Protein AF-A0A9P7ZC25-F1 (afdb_monomer_lite)

Foldseek 3Di:
DDDDDDDDDDDDDPDDPDDPDPPPPPPDQWVPPCDPPQWHWDQDVPQGIFIFGQAWDAAFDWRTKGAFLDKWFPPVDPDTCQVVSLVPGDPVSVVLLVSADFDDPDPPDDPSRRSQQQQWDQADVNRITGHTRRSSRHAADPDFQKDWHQDPVVNIIIMGGRHIHHRGGTHHDHPPDAQVVCCVRNVDGHPNVNHDDPPDDPPPPDPDDDDD

Structure (mmCIF, N/CA/C/O backbone):
data_AF-A0A9P7ZC25-F1
#
_entry.id   AF-A0A9P7ZC25-F1
#
loop_
_atom_site.group_PDB
_atom_site.id
_atom_site.type_symbol
_atom_site.label_atom_id
_atom_site.label_alt_id
_atom_site.label_comp_id
_atom_site.label_asym_id
_atom_site.label_entity_id
_atom_site.label_seq_id
_atom_site.pdbx_PDB_ins_code
_atom_site.Cartn_x
_atom_site.Cartn_y
_atom_site.Cartn_z
_atom_site.occupancy
_atom_site.B_iso_or_equiv
_atom_site.auth_seq_id
_atom_site.auth_comp_id
_atom_site.auth_asym_id
_atom_site.auth_atom_id
_atom_site.pdbx_PDB_model_num
ATOM 1 N N . MET A 1 1 ? -32.168 -75.218 -3.601 1.00 38.53 1 MET A N 1
ATOM 2 C CA . MET A 1 1 ? -30.884 -74.502 -3.447 1.00 38.53 1 MET A CA 1
ATOM 3 C C . MET A 1 1 ? -30.463 -74.124 -4.854 1.00 38.53 1 MET A C 1
ATOM 5 O O . MET A 1 1 ? -30.270 -75.041 -5.631 1.00 38.53 1 MET A O 1
ATOM 9 N N . SER A 1 2 ? -30.427 -72.885 -5.317 1.00 40.59 2 SER A N 1
ATOM 10 C CA . SER A 1 2 ? -30.565 -71.550 -4.727 1.00 40.59 2 SER A CA 1
ATOM 11 C C . SER A 1 2 ? -30.797 -70.611 -5.921 1.00 40.59 2 SER A C 1
ATOM 13 O O . SER A 1 2 ? -30.045 -70.688 -6.891 1.00 40.59 2 SER A O 1
ATOM 15 N N . GLU A 1 3 ? -31.841 -69.784 -5.875 1.00 39.94 3 GLU A N 1
ATOM 16 C CA . GLU A 1 3 ? -32.073 -68.702 -6.839 1.00 39.94 3 GLU A CA 1
ATOM 17 C C . GLU A 1 3 ? -31.603 -67.392 -6.201 1.00 39.94 3 GLU A C 1
ATOM 19 O O . GLU A 1 3 ? -32.162 -66.975 -5.188 1.00 39.94 3 GLU A O 1
ATOM 24 N N . ASP A 1 4 ? -30.584 -66.757 -6.780 1.00 45.53 4 ASP A N 1
ATOM 25 C CA . ASP A 1 4 ? -30.134 -65.423 -6.378 1.00 45.53 4 ASP A CA 1
ATOM 26 C C . ASP A 1 4 ? -30.727 -64.366 -7.319 1.00 45.53 4 ASP A C 1
ATOM 28 O O . ASP A 1 4 ? -30.335 -64.213 -8.478 1.00 45.53 4 ASP A O 1
ATOM 32 N N . PHE A 1 5 ? -31.696 -63.626 -6.783 1.00 41.53 5 PHE A N 1
ATOM 33 C CA . PHE A 1 5 ? -32.252 -62.392 -7.331 1.00 41.53 5 PHE A CA 1
ATOM 34 C C . PHE A 1 5 ? -31.290 -61.235 -7.018 1.00 41.53 5 PHE A C 1
ATOM 36 O O . PHE A 1 5 ? -31.157 -60.844 -5.860 1.00 41.53 5 PHE A O 1
ATOM 43 N N . ASN A 1 6 ? -30.650 -60.641 -8.030 1.00 45.69 6 ASN A N 1
ATOM 44 C CA . ASN A 1 6 ? -29.885 -59.403 -7.854 1.00 45.69 6 ASN A CA 1
ATOM 45 C C . ASN A 1 6 ? -30.666 -58.209 -8.426 1.00 45.69 6 ASN A C 1
ATOM 47 O O . ASN A 1 6 ? -30.617 -57.920 -9.622 1.00 45.69 6 ASN A O 1
ATOM 51 N N . GLY A 1 7 ? -31.421 -57.532 -7.557 1.00 45.72 7 GLY A N 1
ATOM 52 C CA . GLY A 1 7 ? -32.057 -56.246 -7.837 1.00 45.72 7 GLY A CA 1
ATOM 53 C C . GLY A 1 7 ? -31.079 -55.095 -7.601 1.00 45.72 7 GLY A C 1
ATOM 54 O O . GLY A 1 7 ? -30.805 -54.739 -6.460 1.00 45.72 7 GLY A O 1
ATOM 55 N N . GLY A 1 8 ? -30.570 -54.498 -8.681 1.00 40.12 8 GLY A N 1
ATOM 56 C CA . GLY A 1 8 ? -29.714 -53.311 -8.647 1.00 40.12 8 GLY A CA 1
ATOM 57 C C . GLY A 1 8 ? -30.422 -52.096 -9.243 1.00 40.12 8 GLY A C 1
ATOM 58 O O . GLY A 1 8 ? -30.543 -51.967 -10.458 1.00 40.12 8 GLY A O 1
ATOM 59 N N . ILE A 1 9 ? -30.891 -51.205 -8.376 1.00 49.56 9 ILE A N 1
ATOM 60 C CA . ILE A 1 9 ? -31.512 -49.916 -8.702 1.00 49.56 9 ILE A CA 1
ATOM 61 C C . ILE A 1 9 ? -30.419 -48.965 -9.213 1.00 49.56 9 ILE A C 1
ATOM 63 O O . ILE A 1 9 ? -29.515 -48.593 -8.467 1.00 49.56 9 ILE A O 1
ATOM 67 N N . ASN A 1 10 ? -30.478 -48.582 -10.489 1.00 52.50 10 ASN A N 1
ATOM 68 C CA . ASN A 1 10 ? -29.504 -47.687 -11.114 1.00 52.50 10 ASN A CA 1
ATOM 69 C C . ASN A 1 10 ? -29.858 -46.218 -10.809 1.00 52.50 10 ASN A C 1
ATOM 71 O O . ASN A 1 10 ? -30.589 -45.577 -11.563 1.00 52.50 10 ASN A O 1
ATOM 75 N N . ALA A 1 11 ? -29.384 -45.695 -9.677 1.00 51.84 11 ALA A N 1
ATOM 76 C CA . ALA A 1 11 ? -29.513 -44.280 -9.332 1.00 51.84 11 ALA A CA 1
ATOM 77 C C . ALA A 1 11 ? -28.291 -43.507 -9.855 1.00 51.84 11 ALA A C 1
ATOM 79 O O . ALA A 1 11 ? -27.202 -43.587 -9.288 1.00 51.84 11 ALA A O 1
ATOM 80 N N . GLN A 1 12 ? -28.460 -42.758 -10.951 1.00 57.19 12 GLN A N 1
ATOM 81 C CA . GLN A 1 12 ? -27.433 -41.823 -11.417 1.00 57.19 12 GLN A CA 1
ATOM 82 C C . GLN A 1 12 ? -27.244 -40.687 -10.395 1.00 57.19 12 GLN A C 1
ATOM 84 O O . GLN A 1 12 ? -28.239 -40.136 -9.916 1.00 57.19 12 GLN A O 1
ATOM 89 N N . PRO A 1 13 ? -25.996 -40.293 -10.080 1.00 54.12 13 PRO A N 1
ATOM 90 C CA . PRO A 1 13 ? -25.742 -39.139 -9.228 1.00 54.12 13 PRO A CA 1
ATOM 91 C C . PRO A 1 13 ? -26.279 -37.852 -9.882 1.00 54.12 13 PRO A C 1
ATOM 93 O O . PRO A 1 13 ? -26.291 -37.745 -11.115 1.00 54.12 13 PRO A O 1
ATOM 96 N N . PRO A 1 14 ? -26.728 -36.864 -9.085 1.00 47.06 14 PRO A N 1
ATOM 97 C CA . PRO A 1 14 ? -27.236 -35.604 -9.611 1.00 47.06 14 PRO A CA 1
ATOM 98 C C . PRO A 1 14 ? -26.160 -34.926 -10.461 1.00 47.06 14 PRO A C 1
ATOM 100 O O . PRO A 1 14 ? -25.005 -34.812 -10.049 1.00 47.06 14 PRO A O 1
ATOM 103 N N . ARG A 1 15 ? -26.546 -34.493 -11.667 1.00 56.34 15 ARG A N 1
ATOM 104 C CA . ARG A 1 15 ? -25.658 -33.763 -12.576 1.00 56.34 15 ARG A CA 1
ATOM 105 C C . ARG A 1 15 ? -25.130 -32.533 -11.845 1.00 56.34 15 ARG A C 1
ATOM 107 O O . ARG A 1 15 ? -25.915 -31.706 -11.382 1.00 56.34 15 ARG A O 1
ATOM 114 N N . THR A 1 16 ? -23.810 -32.420 -11.751 1.00 55.47 16 THR A N 1
ATOM 115 C CA . THR A 1 16 ? -23.150 -31.191 -11.322 1.00 55.47 16 THR A CA 1
ATOM 116 C C . THR A 1 16 ? -23.614 -30.053 -12.236 1.00 55.47 16 THR A C 1
ATOM 118 O O . THR A 1 16 ? -23.598 -30.221 -13.461 1.00 55.47 16 THR A O 1
ATOM 121 N N . PRO A 1 17 ? -24.082 -28.918 -11.686 1.00 50.75 17 PRO A N 1
ATOM 122 C CA . PRO A 1 17 ? -24.469 -27.790 -12.516 1.00 50.75 17 PRO A CA 1
ATOM 123 C C . PRO A 1 17 ? -23.256 -27.342 -13.329 1.00 50.75 17 PRO A C 1
ATOM 125 O O . PRO A 1 17 ? -22.140 -27.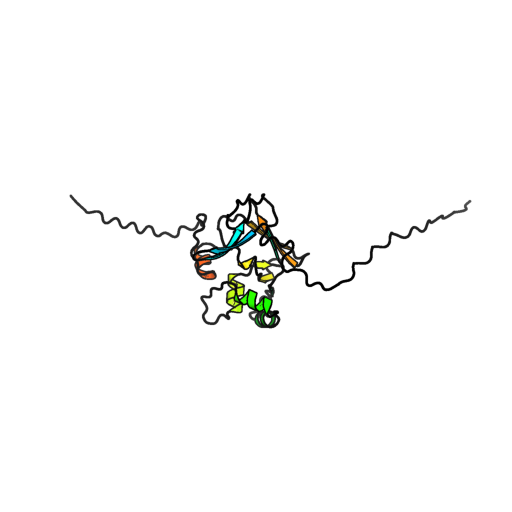251 -12.813 1.00 50.75 17 PRO A O 1
ATOM 128 N N . SER A 1 18 ? -23.479 -27.115 -14.622 1.00 60.19 18 SER A N 1
ATOM 129 C CA . SER A 1 18 ? -22.457 -26.618 -15.536 1.00 60.19 18 SER A CA 1
ATOM 130 C C . SER A 1 18 ? -21.872 -25.316 -14.978 1.00 60.19 18 SER A C 1
ATOM 132 O O . SER A 1 18 ? -22.644 -24.481 -14.496 1.00 60.19 18 SER A O 1
ATOM 134 N N . PRO A 1 19 ? -20.540 -25.121 -15.017 1.00 56.66 19 PRO A N 1
ATOM 135 C CA . PRO A 1 19 ? -19.959 -23.856 -14.597 1.00 56.66 19 PRO A CA 1
ATOM 136 C C . PRO A 1 19 ? -20.583 -22.725 -15.426 1.00 56.66 19 PRO A C 1
ATOM 138 O O . PRO A 1 19 ? -20.836 -22.920 -16.622 1.00 56.66 19 PRO A O 1
ATOM 141 N N . PRO A 1 20 ? -20.870 -21.563 -14.814 1.00 49.28 20 PRO A N 1
ATOM 142 C CA . PRO A 1 20 ? -21.421 -20.439 -15.551 1.00 49.28 20 PRO A CA 1
ATOM 143 C C . PRO A 1 20 ? -20.469 -20.064 -16.698 1.00 49.28 20 PRO A C 1
ATOM 145 O O . PRO A 1 20 ? -19.249 -20.206 -16.553 1.00 49.28 20 PRO A O 1
ATOM 148 N N . PRO A 1 21 ? -20.998 -19.610 -17.847 1.00 45.28 21 PRO A N 1
ATOM 149 C CA . PRO A 1 21 ? -20.174 -19.247 -18.991 1.00 45.28 21 PRO A CA 1
ATOM 150 C C . PRO A 1 21 ? -19.166 -18.170 -18.578 1.00 45.28 21 PRO A C 1
ATOM 152 O O . PRO A 1 21 ? -19.543 -17.154 -17.995 1.00 45.28 21 PRO A O 1
ATOM 155 N N . SER A 1 22 ? -17.882 -18.394 -18.874 1.00 51.50 22 SER A N 1
ATOM 156 C CA . SER A 1 22 ? -16.817 -17.406 -18.695 1.00 51.50 22 SER A CA 1
ATOM 157 C C . SER A 1 22 ? -17.016 -16.237 -19.658 1.00 51.50 22 SER A C 1
ATOM 159 O O . SER A 1 22 ? -16.340 -16.117 -20.675 1.00 51.50 22 SER A O 1
ATOM 161 N N . THR A 1 23 ? -17.938 -15.336 -19.336 1.00 47.19 23 THR A N 1
ATOM 162 C CA . THR A 1 23 ? -17.799 -13.947 -19.754 1.00 47.19 23 THR A CA 1
ATOM 163 C C . THR A 1 23 ? -16.546 -13.430 -19.060 1.00 47.19 23 THR A C 1
ATOM 165 O O . THR A 1 23 ? -16.533 -13.318 -17.834 1.00 47.19 23 THR A O 1
ATOM 168 N N . LEU A 1 24 ? -15.482 -13.173 -19.825 1.00 46.19 24 LEU A N 1
ATOM 169 C CA . LEU A 1 24 ? -14.274 -12.457 -19.401 1.00 46.19 24 LEU A CA 1
ATOM 170 C C . LEU A 1 24 ? -14.633 -11.006 -19.033 1.00 46.19 24 LEU A C 1
ATOM 172 O O . LEU A 1 24 ? -14.166 -10.053 -19.646 1.00 46.19 24 LEU A O 1
ATOM 176 N N . LEU A 1 25 ? -15.500 -10.821 -18.040 1.00 49.59 25 LEU A N 1
ATOM 177 C CA . LEU A 1 25 ? -15.530 -9.586 -17.286 1.00 49.59 25 LEU A CA 1
ATOM 178 C C . LEU A 1 25 ? -14.194 -9.569 -16.552 1.00 49.59 25 LEU A C 1
ATOM 180 O O . LEU A 1 25 ? -13.946 -10.423 -15.698 1.00 49.59 25 LEU A O 1
ATOM 184 N N . SER A 1 26 ? -13.307 -8.655 -16.946 1.00 64.75 26 SER A N 1
ATOM 185 C CA . SER A 1 26 ? -12.117 -8.324 -16.170 1.00 64.75 26 SER A CA 1
ATOM 186 C C . SER A 1 26 ? -12.577 -8.128 -14.731 1.00 64.75 26 SER A C 1
ATOM 188 O O . SER A 1 26 ? -13.365 -7.219 -14.460 1.00 64.75 26 SER A O 1
ATOM 190 N N . GLN A 1 27 ? -12.188 -9.032 -13.830 1.00 69.69 27 GLN A N 1
ATOM 191 C CA . GLN A 1 27 ? -12.596 -8.903 -12.438 1.00 69.69 27 GLN A CA 1
ATOM 192 C C . GLN A 1 27 ? -12.139 -7.529 -11.934 1.00 69.69 27 GLN A C 1
ATOM 194 O O . GLN A 1 27 ? -11.016 -7.125 -12.246 1.00 69.69 27 GLN A O 1
ATOM 199 N N . PRO A 1 28 ? -12.971 -6.806 -11.171 1.00 87.69 28 PRO A N 1
ATOM 200 C CA . PRO A 1 28 ? -12.583 -5.499 -10.667 1.00 87.69 28 PRO A CA 1
ATOM 201 C C . PRO A 1 28 ? -11.323 -5.621 -9.800 1.00 87.69 28 PRO A C 1
ATOM 203 O O . PRO A 1 28 ? -11.139 -6.618 -9.084 1.0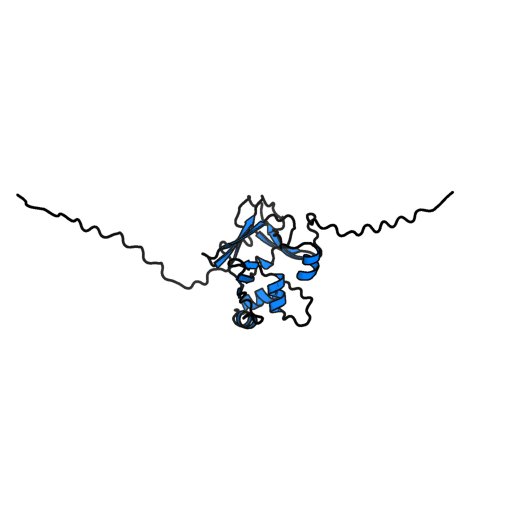0 87.69 28 PRO A O 1
ATOM 206 N N . ARG A 1 29 ? -10.448 -4.607 -9.863 1.00 90.56 29 ARG A N 1
ATOM 207 C CA . ARG A 1 29 ? -9.205 -4.564 -9.074 1.00 90.56 29 ARG A CA 1
ATOM 208 C C . ARG A 1 29 ? -9.498 -4.702 -7.583 1.00 90.56 29 ARG A C 1
ATOM 210 O O . ARG A 1 29 ? -8.810 -5.453 -6.898 1.00 90.56 29 ARG A O 1
ATOM 217 N N . LEU A 1 30 ? -10.578 -4.075 -7.127 1.00 93.06 30 LEU A N 1
ATOM 218 C CA . LEU A 1 30 ? -11.085 -4.124 -5.760 1.00 93.06 30 LEU A CA 1
ATOM 219 C C . LEU A 1 30 ? -12.339 -4.998 -5.680 1.00 93.06 30 LEU A C 1
ATOM 221 O O . LEU A 1 30 ? -13.230 -4.883 -6.522 1.00 93.06 30 LEU A O 1
ATOM 225 N N . TYR A 1 31 ? -12.409 -5.893 -4.691 1.00 88.81 31 TYR A N 1
ATOM 226 C CA . TYR A 1 31 ? -13.617 -6.685 -4.448 1.00 88.81 31 TYR A CA 1
ATOM 227 C C . TYR A 1 31 ? -13.715 -7.234 -3.007 1.00 88.81 31 TYR A C 1
ATOM 229 O O . TYR A 1 31 ? -12.954 -8.144 -2.668 1.00 88.81 31 TYR A O 1
ATOM 237 N N . PRO A 1 32 ? -14.686 -6.791 -2.183 1.00 87.81 32 PRO A N 1
ATOM 238 C CA . PRO A 1 32 ? -15.605 -5.684 -2.457 1.00 87.81 32 PRO A CA 1
ATOM 239 C C . PRO A 1 32 ? -14.845 -4.360 -2.602 1.00 87.81 32 PRO A C 1
ATOM 241 O O . PRO A 1 32 ? -13.738 -4.221 -2.082 1.00 87.81 32 PRO A O 1
ATOM 244 N N . ASP A 1 33 ? -15.433 -3.409 -3.328 1.00 92.25 33 ASP A N 1
ATOM 245 C CA . ASP A 1 33 ? -14.907 -2.047 -3.373 1.00 92.25 33 ASP A CA 1
ATOM 246 C C . ASP A 1 33 ? -15.376 -1.283 -2.132 1.00 92.25 33 ASP A C 1
ATOM 248 O O . ASP A 1 33 ? -16.564 -1.022 -1.938 1.00 92.25 33 ASP A O 1
ATOM 252 N N . THR A 1 34 ? -14.425 -1.014 -1.250 1.00 95.75 34 THR A N 1
ATOM 253 C CA . THR A 1 34 ? -14.610 -0.351 0.042 1.00 95.75 34 THR A CA 1
ATOM 254 C C . THR A 1 34 ? -14.139 1.102 0.012 1.00 95.75 34 THR A C 1
ATOM 256 O O . THR A 1 34 ? -14.360 1.837 0.981 1.00 95.75 34 THR A O 1
ATOM 259 N N . VAL A 1 35 ? -13.494 1.534 -1.078 1.00 97.00 35 VAL A N 1
ATOM 260 C CA . VAL A 1 35 ? -13.002 2.902 -1.230 1.00 97.00 35 VAL A CA 1
ATOM 261 C C . VAL A 1 35 ? -14.193 3.824 -1.497 1.00 97.00 35 VAL A C 1
ATOM 263 O O . VAL A 1 35 ? -15.034 3.555 -2.348 1.00 97.00 35 VAL A O 1
ATOM 266 N N . GLY A 1 36 ? -14.304 4.902 -0.724 1.00 96.75 36 GLY A N 1
ATOM 267 C CA . GLY A 1 36 ? -15.451 5.812 -0.746 1.00 96.75 36 GLY A CA 1
ATOM 268 C C . GLY A 1 36 ? -16.671 5.320 0.042 1.00 96.75 36 GLY A C 1
ATOM 269 O O . GLY A 1 36 ? -17.690 6.006 0.047 1.00 96.75 36 GLY A O 1
ATOM 270 N N . THR A 1 37 ? -16.588 4.166 0.719 1.00 97.00 37 THR A N 1
ATOM 271 C CA . THR A 1 37 ? -17.667 3.656 1.589 1.00 97.00 37 THR A CA 1
ATOM 272 C C . THR A 1 37 ? -17.199 3.354 3.010 1.00 97.00 37 THR A C 1
ATOM 274 O O . THR A 1 37 ? -17.822 3.817 3.960 1.00 97.00 37 THR A O 1
ATOM 277 N N . LEU A 1 38 ? -16.101 2.610 3.170 1.00 98.06 38 LEU A N 1
ATOM 278 C CA . LEU A 1 38 ? -15.495 2.309 4.473 1.00 98.06 38 LEU A CA 1
ATOM 279 C C . LEU A 1 38 ? -14.167 3.027 4.667 1.00 98.06 38 LEU A C 1
ATOM 281 O O . LEU A 1 38 ? -13.864 3.475 5.768 1.00 98.06 38 LEU A O 1
ATOM 285 N N . ILE A 1 39 ? -13.375 3.122 3.603 1.00 98.56 39 ILE A N 1
ATOM 286 C CA . ILE A 1 39 ? -12.060 3.753 3.622 1.00 98.56 39 ILE A CA 1
ATOM 287 C C . ILE A 1 39 ? -11.955 4.802 2.526 1.00 98.56 39 ILE A C 1
ATOM 289 O O . ILE A 1 39 ? -12.687 4.773 1.539 1.00 98.56 39 ILE A O 1
ATOM 293 N N . GLU A 1 40 ? -11.009 5.712 2.666 1.00 98.31 40 GLU A N 1
ATOM 294 C CA . GLU A 1 40 ? -10.688 6.705 1.648 1.00 98.31 40 GLU A CA 1
ATOM 295 C C . GLU A 1 40 ? -9.185 6.972 1.587 1.00 98.31 40 GLU A C 1
ATOM 297 O O . GLU A 1 40 ? -8.440 6.646 2.511 1.00 98.31 40 GLU A O 1
ATOM 302 N N . ILE A 1 41 ? -8.742 7.571 0.483 1.00 98.19 41 ILE A N 1
ATOM 303 C CA . ILE A 1 41 ? -7.350 7.966 0.274 1.00 98.19 41 ILE A CA 1
ATOM 304 C C . ILE A 1 41 ? -7.264 9.482 0.422 1.00 98.19 41 ILE A C 1
ATOM 306 O O . ILE A 1 41 ? -7.958 10.211 -0.286 1.00 98.19 41 ILE A O 1
ATOM 310 N N . ARG A 1 42 ? -6.378 9.959 1.298 1.00 97.12 42 ARG A N 1
ATOM 311 C CA . ARG A 1 42 ? -6.162 11.392 1.542 1.00 97.12 42 ARG A CA 1
ATOM 312 C C . ARG A 1 42 ? -4.691 11.761 1.408 1.00 97.12 42 ARG A C 1
ATOM 314 O O . ARG A 1 42 ? -3.811 10.927 1.619 1.00 97.12 42 ARG A O 1
ATOM 321 N N . ALA A 1 43 ? -4.430 13.025 1.084 1.00 97.06 43 ALA A N 1
ATOM 322 C CA . ALA A 1 43 ? -3.096 13.603 1.200 1.00 97.06 43 ALA A CA 1
ATOM 323 C C . ALA A 1 43 ? -2.701 13.736 2.672 1.00 97.06 43 ALA A C 1
ATOM 325 O O . ALA A 1 43 ? -3.512 14.130 3.509 1.00 97.06 43 ALA A O 1
ATOM 326 N N . VAL A 1 44 ? -1.446 13.418 2.967 1.00 94.06 44 VAL A N 1
ATOM 327 C CA . VAL A 1 44 ? -0.867 13.493 4.305 1.00 94.06 44 VAL A CA 1
ATOM 328 C C . VAL A 1 44 ? 0.403 14.319 4.224 1.00 94.06 44 VAL A C 1
ATOM 330 O O . VAL A 1 44 ? 1.337 13.990 3.485 1.00 94.06 44 VAL A O 1
ATOM 333 N N . GLU A 1 45 ? 0.432 15.407 4.987 1.00 89.81 45 GLU A N 1
ATOM 334 C CA . GLU A 1 45 ? 1.575 16.310 5.035 1.00 89.81 45 GLU A CA 1
ATOM 335 C C . GLU A 1 45 ? 2.853 15.537 5.388 1.00 89.81 45 GLU A C 1
ATOM 337 O O . GLU A 1 45 ? 2.899 14.764 6.345 1.00 89.81 45 GLU A O 1
ATOM 342 N N . GLY A 1 46 ? 3.881 15.681 4.550 1.00 85.75 46 GLY A N 1
ATOM 343 C CA . GLY A 1 46 ? 5.168 15.004 4.722 1.00 85.75 46 GLY A CA 1
ATOM 344 C C . GLY A 1 46 ? 5.188 13.491 4.449 1.00 85.75 46 GLY A C 1
ATOM 345 O O . GLY A 1 46 ? 6.278 12.925 4.432 1.00 85.75 46 GLY A O 1
ATOM 346 N N . LYS A 1 47 ? 4.043 12.831 4.198 1.00 87.19 47 LYS A N 1
ATOM 347 C CA . LYS A 1 47 ? 3.973 11.383 3.886 1.00 87.19 47 LYS A CA 1
ATOM 348 C C . LYS A 1 47 ? 3.430 11.060 2.488 1.00 87.19 47 LYS A C 1
ATOM 350 O O . LYS A 1 47 ? 3.456 9.910 2.066 1.00 87.19 47 LYS A O 1
ATOM 355 N N . GLY A 1 48 ? 2.939 12.058 1.756 1.00 93.44 48 GLY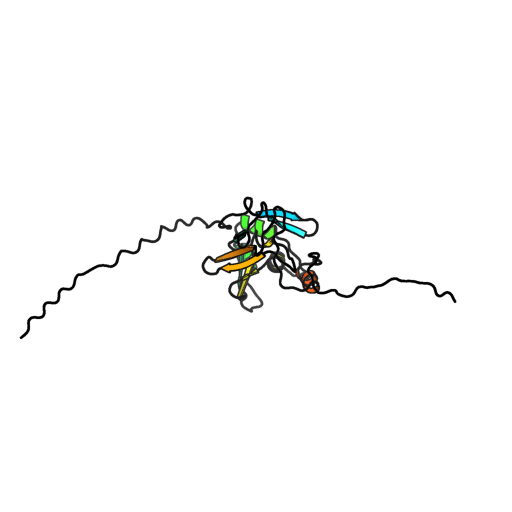 A N 1
ATOM 356 C CA . GLY A 1 48 ? 2.323 11.848 0.448 1.00 93.44 48 GLY A CA 1
ATOM 357 C C . GLY A 1 48 ? 0.848 11.494 0.593 1.00 93.44 48 GLY A C 1
ATOM 358 O O . GLY A 1 48 ? 0.034 12.388 0.800 1.00 93.44 48 GLY A O 1
ATOM 359 N N . LEU A 1 49 ? 0.496 10.215 0.464 1.00 97.12 49 LEU A N 1
ATOM 360 C CA . LEU A 1 49 ? -0.886 9.735 0.565 1.00 97.12 49 LEU A CA 1
ATOM 361 C C . LEU A 1 49 ? -1.016 8.710 1.697 1.00 97.12 49 LEU A C 1
ATOM 363 O O . LEU A 1 49 ? -0.042 8.058 2.063 1.00 97.12 49 LEU A O 1
ATOM 367 N N . GLY A 1 50 ? -2.220 8.587 2.246 1.00 97.75 50 GLY A N 1
ATOM 368 C CA . GLY A 1 50 ? -2.564 7.627 3.291 1.00 97.75 50 GLY A CA 1
ATOM 369 C C . GLY A 1 50 ? -3.982 7.096 3.107 1.00 97.75 50 GLY A C 1
ATOM 370 O O . GLY A 1 50 ? -4.810 7.746 2.462 1.00 97.75 50 GLY A O 1
ATOM 371 N N . VAL A 1 51 ? -4.259 5.926 3.678 1.00 98.50 51 VAL A N 1
ATOM 372 C CA . VAL A 1 51 ? -5.605 5.339 3.734 1.00 98.50 51 VAL A CA 1
ATOM 373 C C . VAL A 1 51 ? -6.214 5.630 5.100 1.00 98.50 51 VAL A C 1
ATOM 375 O O . VAL A 1 51 ? -5.558 5.435 6.117 1.00 98.50 51 VAL A O 1
ATOM 378 N N . PHE A 1 52 ? -7.464 6.080 5.133 1.00 98.62 52 PHE A N 1
ATOM 379 C CA . PHE A 1 52 ? -8.165 6.485 6.352 1.00 98.62 52 PHE A CA 1
ATOM 380 C C . PHE A 1 52 ? -9.532 5.821 6.442 1.00 98.62 52 PHE A C 1
ATOM 382 O O . PHE A 1 52 ? -10.154 5.541 5.418 1.00 98.62 52 PHE A O 1
ATOM 389 N N . ALA A 1 53 ? -10.011 5.593 7.661 1.00 98.62 53 ALA A N 1
ATOM 390 C CA . ALA A 1 53 ? -11.391 5.203 7.903 1.00 98.62 53 ALA A CA 1
ATOM 391 C C . ALA A 1 53 ? -12.334 6.371 7.561 1.00 98.62 53 ALA A C 1
ATOM 393 O O . ALA A 1 53 ? -12.161 7.484 8.059 1.00 98.62 53 ALA A O 1
ATOM 394 N N . LEU A 1 54 ? -13.330 6.114 6.712 1.00 98.44 54 LEU A N 1
ATOM 395 C CA . LEU A 1 54 ? -14.355 7.087 6.311 1.00 98.44 54 LEU A CA 1
ATOM 396 C C . LEU A 1 54 ? -15.529 7.129 7.305 1.00 98.44 54 LEU A C 1
ATOM 398 O O . LEU A 1 54 ? -16.290 8.087 7.333 1.00 98.44 54 LEU A O 1
ATOM 402 N N . VAL A 1 55 ? -15.678 6.076 8.106 1.00 98.56 55 VAL A N 1
ATOM 403 C CA . VAL A 1 55 ? -16.705 5.903 9.141 1.00 98.56 55 VAL A CA 1
ATOM 404 C C . VAL A 1 55 ? -16.110 5.117 10.310 1.00 98.56 55 VAL A C 1
ATOM 406 O O . VAL A 1 55 ? -15.024 4.554 10.187 1.00 98.56 55 VAL A O 1
ATOM 409 N N . ASP A 1 56 ? -16.835 5.001 11.420 1.00 98.62 56 ASP A N 1
ATOM 410 C CA . ASP A 1 56 ? -16.505 4.031 12.467 1.00 98.62 56 ASP A CA 1
ATOM 411 C C . ASP A 1 56 ? -16.578 2.589 11.922 1.00 98.62 56 ASP A C 1
ATOM 413 O O . ASP A 1 56 ? -17.635 2.126 11.486 1.00 98.62 56 ASP A O 1
ATOM 417 N N . ILE A 1 57 ? -15.471 1.844 11.998 1.00 98.62 57 ILE A N 1
ATOM 418 C CA . ILE A 1 57 ? -15.347 0.477 11.474 1.00 98.62 57 ILE A CA 1
ATOM 419 C C . ILE A 1 57 ? -15.178 -0.526 12.627 1.00 98.62 57 ILE A C 1
ATOM 421 O O . ILE A 1 57 ? -14.198 -0.447 13.380 1.00 98.62 57 ILE A O 1
ATOM 425 N N . PRO A 1 58 ? -16.080 -1.516 12.775 1.00 98.44 58 PRO A N 1
ATOM 426 C CA . PRO A 1 58 ? -15.934 -2.581 13.766 1.00 98.44 58 PRO A CA 1
ATOM 427 C C . PRO A 1 58 ? -14.651 -3.405 13.565 1.00 98.44 58 PRO A C 1
ATOM 429 O O . PRO A 1 58 ? -14.210 -3.555 12.423 1.00 98.44 58 PRO A O 1
ATOM 432 N N . PRO A 1 59 ? -14.065 -3.988 14.630 1.00 98.25 59 PRO A N 1
ATOM 433 C CA . PRO A 1 59 ? -12.928 -4.902 14.507 1.00 98.25 59 PRO A CA 1
ATOM 434 C C . PRO A 1 59 ? -13.193 -6.048 13.521 1.00 98.25 59 PRO A C 1
ATOM 436 O O . PRO A 1 59 ? -14.324 -6.516 13.404 1.00 98.25 59 PRO A O 1
ATOM 439 N N . MET A 1 60 ? -12.132 -6.561 12.891 1.00 97.81 60 MET A N 1
ATOM 440 C CA . MET A 1 60 ? -12.159 -7.710 11.974 1.00 97.81 60 MET A CA 1
ATOM 441 C C . MET A 1 60 ? -12.981 -7.488 10.693 1.00 97.81 60 MET A C 1
ATOM 443 O O . MET A 1 60 ? -13.445 -8.446 10.073 1.00 97.81 60 MET A O 1
ATOM 447 N N . THR A 1 61 ? -13.124 -6.236 10.262 1.00 98.25 61 THR A N 1
ATOM 448 C CA . THR A 1 61 ? -13.754 -5.874 8.990 1.00 98.25 61 THR A CA 1
ATOM 449 C C . THR A 1 61 ? -12.725 -5.933 7.863 1.00 98.25 61 THR A C 1
ATOM 451 O O . THR A 1 61 ? -11.598 -5.458 8.003 1.00 98.25 61 THR A O 1
ATOM 454 N N . VAL A 1 62 ? -13.101 -6.507 6.716 1.00 98.00 62 VAL A N 1
ATOM 455 C CA . VAL A 1 62 ? -12.260 -6.465 5.511 1.00 98.00 62 VAL A CA 1
ATOM 456 C C . VAL A 1 62 ? -12.254 -5.037 4.975 1.00 98.00 62 VAL A C 1
ATOM 458 O O . VAL A 1 62 ? -13.278 -4.549 4.503 1.00 98.00 62 VAL A O 1
ATOM 461 N N . LEU A 1 63 ? -11.096 -4.385 5.054 1.00 98.06 63 LEU A N 1
ATOM 462 C CA . LEU A 1 63 ? -10.911 -3.006 4.608 1.00 98.06 63 LEU A CA 1
ATOM 463 C C . LEU A 1 63 ? -10.555 -2.929 3.131 1.00 98.06 63 LEU A C 1
ATOM 465 O O . LEU A 1 63 ? -10.932 -1.971 2.478 1.00 98.06 63 LEU A O 1
ATOM 469 N N . LEU A 1 64 ? -9.796 -3.899 2.618 1.00 97.50 64 LEU A N 1
ATOM 470 C CA . LEU A 1 64 ? -9.291 -3.892 1.248 1.00 97.50 64 LEU A CA 1
ATOM 471 C C . LEU A 1 64 ? -9.088 -5.325 0.760 1.00 97.50 64 LEU A C 1
ATOM 473 O O . LEU A 1 64 ? -8.566 -6.167 1.490 1.00 97.50 64 LEU A O 1
ATOM 477 N N . CYS A 1 65 ? -9.474 -5.602 -0.482 1.00 97.56 65 CYS A N 1
ATOM 478 C CA . CYS A 1 65 ? -9.216 -6.873 -1.148 1.00 97.56 65 CYS A CA 1
ATOM 479 C C . CYS A 1 65 ? -8.881 -6.609 -2.618 1.00 97.56 65 CYS A C 1
ATOM 481 O O . CYS A 1 65 ? -9.761 -6.322 -3.434 1.00 97.56 65 CYS A O 1
ATOM 483 N N . GLU A 1 66 ? -7.593 -6.676 -2.945 1.00 97.75 66 GLU A N 1
ATOM 484 C CA . GLU A 1 66 ? -7.038 -6.082 -4.160 1.00 97.75 66 GLU A CA 1
ATOM 485 C C . GLU A 1 66 ? -6.229 -7.094 -4.984 1.00 97.75 66 GLU A C 1
ATOM 487 O O . GLU A 1 66 ? -5.440 -7.875 -4.445 1.00 97.75 66 GLU A O 1
ATOM 492 N N . SER A 1 67 ? -6.428 -7.097 -6.305 1.00 96.31 67 SER A N 1
ATOM 493 C CA . SER A 1 67 ? -5.569 -7.824 -7.250 1.00 96.31 67 SER A CA 1
ATOM 494 C C . SER A 1 67 ? -4.333 -6.990 -7.624 1.00 96.31 67 SER A C 1
ATOM 496 O O . SER A 1 67 ? -4.460 -5.775 -7.771 1.00 96.31 67 SER A O 1
ATOM 498 N N . PRO A 1 68 ? -3.160 -7.607 -7.843 1.00 96.00 68 PRO A N 1
ATOM 499 C CA . PRO A 1 68 ? -1.918 -6.875 -8.091 1.00 96.00 68 PRO A CA 1
ATOM 500 C C . PRO A 1 68 ? -1.893 -6.156 -9.447 1.00 96.00 68 PRO A C 1
ATOM 502 O O . PRO A 1 68 ? -2.449 -6.648 -10.427 1.00 96.00 68 PRO A O 1
ATOM 505 N N . LEU A 1 69 ? -1.177 -5.030 -9.498 1.00 95.50 69 LEU A N 1
ATOM 506 C CA . LEU A 1 69 ? -0.708 -4.378 -10.725 1.00 95.50 69 LEU A CA 1
ATOM 507 C C . LEU A 1 69 ? 0.407 -5.199 -11.382 1.00 95.50 69 LEU A C 1
ATOM 509 O O . LEU A 1 69 ? 0.383 -5.451 -12.581 1.00 95.50 69 LEU A O 1
ATOM 513 N N . ILE A 1 70 ? 1.392 -5.617 -10.582 1.00 95.31 70 ILE A N 1
ATOM 514 C CA . ILE A 1 70 ? 2.559 -6.390 -11.020 1.00 95.31 70 ILE A CA 1
ATOM 515 C C . ILE A 1 70 ? 2.809 -7.504 -10.003 1.00 95.31 70 ILE A C 1
ATOM 517 O O . ILE A 1 70 ? 2.705 -7.291 -8.795 1.00 95.31 70 ILE A O 1
ATOM 521 N N . ILE A 1 71 ? 3.176 -8.689 -10.491 1.00 93.69 71 ILE A N 1
ATOM 522 C CA . ILE A 1 71 ? 3.783 -9.745 -9.676 1.00 93.69 71 ILE A CA 1
ATOM 523 C C . ILE A 1 71 ? 5.202 -9.957 -10.188 1.00 93.69 71 ILE A C 1
ATOM 525 O O . ILE A 1 71 ? 5.389 -10.479 -11.286 1.00 93.69 71 ILE A O 1
ATOM 529 N N . LEU A 1 72 ? 6.187 -9.602 -9.373 1.00 91.25 72 LEU A N 1
ATOM 530 C CA . LEU A 1 72 ? 7.587 -9.887 -9.635 1.00 91.25 72 LEU A CA 1
ATOM 531 C C . LEU A 1 72 ? 7.959 -11.188 -8.928 1.00 91.25 72 LEU A C 1
ATOM 533 O O . LEU A 1 72 ? 7.908 -11.258 -7.704 1.00 91.25 72 LEU A O 1
ATOM 537 N N . GLN A 1 73 ? 8.274 -12.240 -9.680 1.00 86.12 73 GLN A N 1
ATOM 538 C CA . GLN A 1 73 ? 8.746 -13.486 -9.072 1.00 86.12 73 GLN A CA 1
ATOM 539 C C . GLN A 1 73 ? 10.190 -13.318 -8.613 1.00 86.12 73 GLN A C 1
ATOM 541 O O . GLN A 1 73 ? 11.019 -12.848 -9.392 1.00 86.12 73 GLN A O 1
ATOM 546 N N . ASP A 1 74 ? 10.484 -13.738 -7.385 1.00 74.25 74 ASP A N 1
ATOM 547 C CA . ASP A 1 74 ? 11.862 -13.874 -6.939 1.00 74.25 74 ASP A CA 1
ATOM 548 C C . ASP A 1 74 ? 12.391 -15.221 -7.435 1.00 74.25 74 ASP A C 1
ATOM 550 O O . ASP A 1 74 ? 12.080 -16.289 -6.907 1.00 74.25 74 ASP A O 1
ATOM 554 N N . THR A 1 75 ? 13.143 -15.181 -8.529 1.00 68.06 75 THR A N 1
ATOM 555 C CA . THR A 1 75 ? 13.767 -16.367 -9.122 1.00 68.06 75 THR A CA 1
ATOM 556 C C . THR A 1 75 ? 15.157 -16.642 -8.546 1.00 68.06 75 THR A C 1
ATOM 558 O O . THR A 1 75 ? 15.844 -17.540 -9.033 1.00 68.06 75 THR A O 1
ATOM 561 N N . GLY A 1 76 ? 15.620 -15.866 -7.554 1.00 64.19 76 GLY A N 1
ATOM 562 C CA . GLY A 1 76 ? 16.989 -15.934 -7.035 1.00 64.19 76 GLY A CA 1
ATOM 563 C C . GLY A 1 76 ? 18.062 -15.566 -8.071 1.00 64.19 76 GLY A C 1
ATOM 564 O O . GLY A 1 76 ? 19.258 -15.750 -7.832 1.00 64.19 76 GLY A O 1
ATOM 565 N N . THR A 1 77 ? 17.656 -15.062 -9.241 1.00 66.19 77 THR A N 1
ATOM 566 C CA . THR A 1 77 ? 18.542 -14.628 -10.323 1.00 66.19 77 THR A CA 1
ATOM 567 C C . THR A 1 77 ? 18.700 -13.117 -10.313 1.00 66.19 77 THR A C 1
ATOM 569 O O . THR A 1 77 ? 17.799 -12.375 -9.950 1.00 66.19 77 THR A O 1
ATOM 572 N N . ARG A 1 78 ? 19.855 -12.635 -10.781 1.00 59.81 78 ARG A N 1
ATOM 573 C CA . ARG A 1 78 ? 20.172 -11.196 -10.826 1.00 59.81 78 ARG A CA 1
ATOM 574 C C . ARG A 1 78 ? 19.344 -10.402 -11.850 1.00 59.81 78 ARG A C 1
ATOM 576 O O . ARG A 1 78 ? 19.447 -9.181 -11.887 1.00 59.81 78 ARG A O 1
ATOM 583 N N . ILE A 1 79 ? 18.604 -11.100 -12.709 1.00 72.25 79 ILE A N 1
ATOM 584 C CA . ILE A 1 79 ? 17.740 -10.540 -13.747 1.00 72.25 79 ILE A CA 1
ATOM 585 C C . ILE A 1 79 ? 16.329 -11.028 -13.449 1.00 72.25 79 ILE A C 1
ATOM 587 O O . ILE A 1 79 ? 16.113 -12.236 -13.329 1.00 72.25 79 ILE A O 1
ATOM 591 N N . ASP A 1 80 ? 15.408 -10.082 -13.341 1.00 81.94 80 ASP A N 1
ATOM 592 C CA . ASP A 1 80 ? 13.983 -10.295 -13.139 1.00 81.94 80 ASP A CA 1
ATOM 593 C C . ASP A 1 80 ? 13.195 -9.724 -14.344 1.00 81.94 80 ASP A C 1
ATOM 595 O O . ASP A 1 80 ? 13.745 -8.952 -15.136 1.00 81.94 80 ASP A O 1
ATOM 599 N N . PRO A 1 81 ? 11.927 -10.127 -14.556 1.00 88.25 81 PRO A N 1
ATOM 600 C CA . PRO A 1 81 ? 11.139 -9.697 -15.710 1.00 88.25 81 PRO A CA 1
ATOM 601 C C . PRO A 1 81 ? 10.400 -8.364 -15.482 1.00 88.25 81 PRO A C 1
ATOM 603 O O . PRO A 1 81 ? 9.340 -8.156 -16.086 1.00 88.25 81 PRO A O 1
ATOM 606 N N . LEU A 1 82 ? 10.885 -7.468 -14.610 1.00 91.81 82 LEU A N 1
ATOM 607 C CA . LEU A 1 82 ? 10.153 -6.246 -14.264 1.00 91.81 82 LEU A CA 1
ATOM 608 C C . LEU A 1 82 ? 9.884 -5.359 -15.483 1.00 91.81 82 LEU A C 1
ATOM 610 O O . LEU A 1 82 ? 8.738 -4.976 -15.697 1.00 91.81 82 LEU A O 1
ATOM 614 N N . ASP A 1 83 ? 10.891 -5.089 -16.315 1.00 91.56 83 ASP A N 1
ATOM 615 C CA . ASP A 1 83 ? 10.731 -4.211 -17.484 1.00 91.56 83 ASP A CA 1
ATOM 616 C C . ASP A 1 83 ? 9.697 -4.763 -18.478 1.00 91.56 83 ASP A C 1
ATOM 618 O O . ASP A 1 83 ? 8.877 -4.019 -19.017 1.00 91.56 83 ASP A O 1
ATOM 622 N N . VAL A 1 84 ? 9.676 -6.088 -18.665 1.00 91.75 84 VAL A N 1
ATOM 623 C CA . VAL A 1 84 ? 8.677 -6.776 -19.498 1.00 91.75 84 VAL A CA 1
ATOM 624 C C . VAL A 1 84 ? 7.283 -6.646 -18.885 1.00 91.75 84 VAL A C 1
ATOM 626 O O . VAL A 1 84 ? 6.317 -6.382 -19.598 1.00 91.75 84 VAL A O 1
ATOM 629 N N . SER A 1 85 ? 7.176 -6.798 -17.563 1.00 93.88 85 SER A N 1
ATOM 630 C CA . SER A 1 85 ? 5.904 -6.688 -16.840 1.00 93.88 85 SER A CA 1
ATOM 631 C C . SER A 1 85 ? 5.340 -5.268 -16.903 1.00 93.88 85 SER A C 1
ATOM 633 O O . SER A 1 85 ? 4.147 -5.097 -17.126 1.00 93.88 85 SER A O 1
ATOM 635 N N . VAL A 1 86 ? 6.198 -4.252 -16.769 1.00 95.06 86 VAL A N 1
ATOM 636 C CA . VAL A 1 86 ? 5.827 -2.834 -16.883 1.00 95.06 86 VAL A CA 1
ATOM 637 C C . VAL A 1 86 ? 5.396 -2.493 -18.309 1.00 95.06 86 VAL A C 1
ATOM 639 O O . VAL A 1 86 ? 4.376 -1.835 -18.492 1.00 95.06 86 VAL A O 1
ATOM 642 N N . ALA A 1 87 ? 6.121 -2.976 -19.322 1.00 95.19 87 ALA A N 1
ATOM 643 C CA . ALA A 1 87 ? 5.779 -2.747 -20.727 1.00 95.19 87 ALA A CA 1
ATOM 644 C C . ALA A 1 87 ? 4.446 -3.397 -21.144 1.00 95.19 87 ALA A C 1
ATOM 646 O O . ALA A 1 87 ? 3.821 -2.954 -22.106 1.00 95.19 87 ALA A O 1
ATOM 647 N N . ALA A 1 88 ? 4.012 -4.439 -20.431 1.00 94.94 88 ALA A N 1
ATOM 648 C CA . ALA A 1 88 ? 2.750 -5.133 -20.673 1.00 94.94 88 ALA A CA 1
ATOM 649 C C . ALA A 1 88 ? 1.538 -4.493 -19.966 1.00 94.94 88 ALA A C 1
ATOM 651 O O . ALA A 1 88 ? 0.411 -4.947 -20.175 1.00 94.94 88 ALA A O 1
ATOM 652 N N . LEU A 1 89 ? 1.742 -3.470 -19.127 1.00 95.44 89 LEU A N 1
ATOM 653 C CA 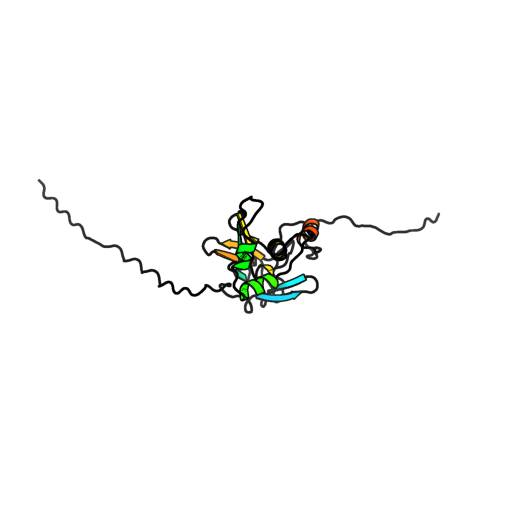. LEU A 1 89 ? 0.654 -2.783 -18.434 1.00 95.44 89 LEU A CA 1
ATOM 654 C C . LEU A 1 89 ? -0.266 -2.046 -19.412 1.00 95.44 89 LEU A C 1
ATOM 656 O O . LEU A 1 89 ? 0.170 -1.483 -20.417 1.00 95.44 89 LEU A O 1
ATOM 660 N N . SER A 1 90 ? -1.556 -1.986 -19.073 1.00 95.31 90 SER A N 1
ATOM 661 C CA . SER A 1 90 ? -2.473 -1.079 -19.761 1.00 95.31 90 SER A CA 1
ATOM 662 C C . SER A 1 90 ? -2.080 0.386 -19.494 1.00 95.31 90 SER A C 1
ATOM 664 O O . SER A 1 90 ? -1.425 0.671 -18.488 1.00 95.31 90 SER A O 1
ATOM 666 N N . PRO A 1 91 ? -2.503 1.355 -20.328 1.00 96.50 91 PRO A N 1
ATOM 667 C CA . PRO A 1 91 ? -2.211 2.769 -20.080 1.00 96.50 91 PRO A CA 1
ATOM 668 C C . PRO A 1 91 ? -2.692 3.264 -18.708 1.00 96.50 91 PRO A C 1
ATOM 670 O O . PRO A 1 91 ? -2.027 4.086 -18.081 1.00 96.50 91 PRO A O 1
ATOM 673 N N . VAL A 1 92 ? -3.826 2.738 -18.229 1.00 94.88 92 VAL A N 1
ATOM 674 C CA . VAL A 1 92 ? -4.377 3.063 -16.906 1.00 94.88 92 VAL A CA 1
ATOM 675 C C . VAL A 1 92 ? -3.472 2.515 -15.807 1.00 94.88 92 VAL A C 1
ATOM 677 O O . VAL A 1 92 ? -3.103 3.250 -14.898 1.00 94.88 92 VAL A O 1
ATOM 680 N N . ASP A 1 93 ? -3.038 1.262 -15.920 1.00 95.50 93 ASP A N 1
ATOM 681 C CA . ASP A 1 93 ? -2.197 0.624 -14.899 1.00 95.50 93 ASP A CA 1
ATOM 682 C C . ASP A 1 93 ? -0.795 1.219 -14.872 1.00 95.50 93 ASP A C 1
ATOM 684 O O . ASP A 1 93 ? -0.191 1.360 -13.810 1.00 95.50 93 ASP A O 1
ATOM 688 N N . HIS A 1 94 ? -0.290 1.615 -16.038 1.00 96.88 94 HIS A N 1
ATOM 689 C CA . HIS A 1 94 ? 0.964 2.334 -16.154 1.00 96.88 94 HIS A CA 1
ATOM 690 C C . HIS A 1 94 ? 0.870 3.716 -15.489 1.00 96.88 94 HIS A C 1
ATOM 692 O O . HIS A 1 94 ? 1.798 4.132 -14.799 1.00 96.88 94 HIS A O 1
ATOM 698 N N . ALA A 1 95 ? -0.256 4.423 -15.632 1.00 97.25 95 ALA A N 1
ATOM 699 C CA . ALA A 1 95 ? -0.490 5.669 -14.905 1.00 97.25 95 ALA A CA 1
ATOM 700 C C . ALA A 1 95 ? -0.595 5.435 -13.386 1.00 97.25 95 ALA A C 1
ATOM 702 O O . ALA A 1 95 ? 0.021 6.178 -12.621 1.00 97.25 95 ALA A O 1
ATOM 703 N N . SER A 1 96 ? -1.294 4.380 -12.946 1.00 96.50 96 SER A N 1
ATOM 704 C CA . SER A 1 96 ? -1.353 3.988 -11.531 1.00 96.50 96 SER A CA 1
ATOM 705 C C . SER A 1 96 ? 0.045 3.706 -10.975 1.00 96.50 96 SER A C 1
ATOM 707 O O . SER A 1 96 ? 0.387 4.262 -9.933 1.00 96.50 96 SER A O 1
ATOM 709 N N . LEU A 1 97 ? 0.878 2.937 -11.691 1.00 97.69 97 LEU A N 1
ATOM 710 C CA . LEU A 1 97 ? 2.277 2.659 -11.337 1.00 97.69 97 LEU A CA 1
ATOM 711 C C . LEU A 1 97 ? 3.071 3.954 -11.130 1.00 97.69 97 LEU A C 1
ATOM 713 O O . LEU A 1 97 ? 3.699 4.126 -10.089 1.00 97.69 97 LEU A O 1
ATOM 717 N N . LEU A 1 98 ? 3.021 4.873 -12.099 1.00 97.50 98 LEU A N 1
ATOM 718 C CA . LEU A 1 98 ? 3.746 6.147 -12.034 1.00 97.50 98 LEU A CA 1
ATOM 719 C C . LEU A 1 98 ? 3.220 7.099 -10.947 1.00 97.50 98 LEU A C 1
ATOM 721 O O . LEU A 1 98 ? 3.912 8.049 -10.592 1.00 97.50 98 LEU A O 1
ATOM 725 N N . SER A 1 99 ? 2.015 6.859 -10.419 1.00 96.81 99 SER A N 1
ATOM 726 C CA . SER A 1 99 ? 1.432 7.638 -9.317 1.00 96.81 99 SER A CA 1
ATOM 727 C C . SER A 1 99 ? 1.885 7.185 -7.923 1.00 96.81 99 SER A C 1
ATOM 729 O O . SER A 1 99 ? 1.533 7.827 -6.928 1.00 96.81 99 SER A O 1
ATOM 731 N N . LEU A 1 100 ? 2.594 6.056 -7.830 1.00 97.75 100 LEU A N 1
ATOM 732 C CA . LEU A 1 100 ? 3.086 5.526 -6.562 1.00 97.75 100 LEU A CA 1
ATOM 733 C C . LEU A 1 100 ? 4.347 6.268 -6.116 1.00 97.75 100 LEU A C 1
ATOM 735 O O . LEU A 1 100 ? 5.131 6.764 -6.927 1.00 97.75 100 LEU A O 1
ATOM 739 N N . SER A 1 101 ? 4.541 6.339 -4.800 1.00 95.69 101 SER A N 1
ATOM 740 C CA . SER A 1 101 ? 5.745 6.931 -4.224 1.00 95.69 101 SER A CA 1
ATOM 741 C C . SER A 1 101 ? 6.971 6.095 -4.592 1.00 95.69 101 SER A C 1
ATOM 743 O O . SER A 1 101 ? 6.872 4.906 -4.888 1.00 95.69 101 SER A O 1
ATOM 745 N N . HIS A 1 102 ? 8.154 6.694 -4.582 1.00 95.62 102 HIS A N 1
ATOM 746 C CA . HIS A 1 102 ? 9.380 5.924 -4.718 1.00 95.62 102 HIS A CA 1
ATOM 747 C C . HIS A 1 102 ? 10.523 6.602 -3.980 1.00 95.62 102 HIS A C 1
ATOM 749 O O . HIS A 1 102 ? 10.595 7.828 -3.887 1.00 95.62 102 HIS A O 1
ATOM 755 N N . TYR A 1 103 ? 11.431 5.786 -3.468 1.00 95.06 103 TYR A N 1
ATOM 756 C CA . TYR A 1 103 ? 12.677 6.224 -2.876 1.00 95.06 103 TYR A CA 1
ATOM 757 C C . TYR A 1 103 ? 13.799 5.319 -3.374 1.00 95.06 103 TYR A C 1
ATOM 759 O O . TYR A 1 103 ? 13.667 4.099 -3.399 1.00 95.06 103 TYR A O 1
ATOM 767 N N . SER A 1 104 ? 14.921 5.917 -3.772 1.00 94.12 104 SER A N 1
ATOM 768 C CA . SER A 1 104 ? 16.126 5.164 -4.094 1.00 94.12 104 SER A CA 1
ATOM 769 C C . SER A 1 104 ? 17.370 5.903 -3.639 1.00 94.12 104 SER A C 1
ATOM 771 O O . SER A 1 104 ? 17.510 7.112 -3.822 1.00 94.12 104 SER A O 1
ATOM 773 N N . ARG A 1 105 ? 18.309 5.147 -3.071 1.00 91.75 105 ARG A N 1
ATOM 774 C CA . ARG A 1 105 ? 19.677 5.609 -2.796 1.00 91.75 105 ARG A CA 1
ATOM 775 C C . ARG A 1 105 ? 20.655 5.222 -3.899 1.00 91.75 105 ARG A C 1
ATOM 777 O O . ARG A 1 105 ? 21.807 5.645 -3.858 1.00 91.75 105 ARG A O 1
ATOM 784 N N . ASN A 1 106 ? 20.225 4.383 -4.838 1.00 91.62 106 ASN A N 1
ATOM 785 C CA . ASN A 1 106 ? 21.048 3.916 -5.936 1.00 91.62 106 ASN A CA 1
ATOM 786 C C . ASN A 1 106 ? 20.750 4.773 -7.177 1.00 91.62 106 ASN A C 1
ATOM 788 O O . ASN A 1 106 ? 19.677 4.630 -7.757 1.00 91.62 106 ASN A O 1
ATOM 792 N N . PRO A 1 107 ? 21.688 5.620 -7.636 1.00 89.69 107 PRO A N 1
ATOM 793 C CA . PRO A 1 107 ? 21.450 6.489 -8.789 1.00 89.69 107 PRO A CA 1
ATOM 794 C C . PRO A 1 107 ? 21.246 5.717 -10.102 1.00 89.69 107 PRO A C 1
ATOM 796 O O . PRO A 1 107 ? 20.749 6.284 -11.067 1.00 89.69 107 PRO A O 1
ATOM 799 N N . ASN A 1 108 ? 21.615 4.432 -10.145 1.00 92.44 108 ASN A N 1
ATOM 800 C CA . ASN A 1 108 ? 21.435 3.565 -11.311 1.00 92.44 108 ASN A CA 1
ATOM 801 C C . ASN A 1 108 ? 20.158 2.708 -11.228 1.00 92.44 108 ASN A C 1
ATOM 803 O O . ASN A 1 108 ? 19.965 1.808 -12.046 1.00 92.44 108 ASN A O 1
ATOM 807 N N . GLU A 1 109 ? 19.317 2.903 -10.210 1.00 91.31 109 GLU A N 1
ATOM 808 C CA . GLU A 1 109 ? 18.054 2.183 -10.093 1.00 91.31 109 GLU A CA 1
ATOM 809 C C . GLU A 1 109 ? 17.002 2.798 -11.013 1.00 91.31 109 GLU A C 1
ATOM 811 O O . GLU A 1 109 ? 16.755 4.001 -11.003 1.00 91.31 109 GLU A O 1
ATOM 816 N N . THR A 1 110 ? 16.361 1.956 -11.818 1.00 94.00 110 THR A N 1
ATOM 817 C CA . THR A 1 110 ? 15.253 2.377 -12.678 1.00 94.00 110 THR A CA 1
ATOM 818 C C . THR A 1 110 ? 14.065 2.833 -11.832 1.00 94.00 110 THR A C 1
ATOM 820 O O . THR A 1 110 ? 13.789 2.220 -10.798 1.00 94.00 110 THR A O 1
ATOM 823 N N . LEU A 1 111 ? 13.288 3.802 -12.324 1.00 95.31 111 LEU A N 1
ATOM 824 C CA . LEU A 1 111 ? 12.080 4.289 -11.651 1.00 95.31 111 LEU A CA 1
ATOM 825 C C . LEU A 1 111 ? 11.136 3.146 -11.236 1.00 95.31 111 LEU A C 1
ATOM 827 O O . LEU A 1 111 ? 10.804 3.038 -10.058 1.00 95.31 111 LEU A O 1
ATOM 831 N N . ALA A 1 112 ? 10.785 2.246 -12.162 1.00 95.44 112 ALA A N 1
ATOM 832 C CA . ALA A 1 112 ? 9.891 1.118 -11.887 1.00 95.44 112 ALA A CA 1
ATOM 833 C C . ALA A 1 112 ? 10.381 0.232 -10.731 1.00 95.44 112 ALA A C 1
ATOM 835 O O . ALA A 1 112 ? 9.603 -0.142 -9.858 1.00 95.44 112 ALA A O 1
ATOM 836 N N . ARG A 1 113 ? 11.684 -0.060 -10.685 1.00 94.00 113 ARG A N 1
ATOM 837 C CA . ARG A 1 113 ? 12.287 -0.850 -9.603 1.00 94.00 113 ARG A CA 1
ATOM 838 C C . ARG A 1 113 ? 12.237 -0.130 -8.261 1.00 94.00 113 ARG A C 1
ATOM 840 O O . ARG A 1 113 ? 11.834 -0.740 -7.278 1.00 94.00 113 ARG A O 1
ATOM 847 N N . SER A 1 114 ? 12.551 1.167 -8.230 1.00 95.38 114 SER A N 1
ATOM 848 C CA . SER A 1 114 ? 12.425 1.956 -6.997 1.00 95.38 114 SER A CA 1
ATOM 849 C C . SER A 1 114 ? 10.975 2.035 -6.500 1.00 95.38 114 SER A C 1
ATOM 851 O O . SER A 1 114 ? 10.743 1.977 -5.293 1.00 95.38 114 SER A O 1
ATOM 853 N N . ILE A 1 115 ? 9.990 2.079 -7.410 1.00 96.94 115 ILE A N 1
ATOM 854 C CA . ILE A 1 115 ? 8.564 1.991 -7.069 1.00 96.94 115 ILE A CA 1
ATOM 855 C C . ILE A 1 115 ? 8.252 0.622 -6.453 1.00 96.94 115 ILE A C 1
ATOM 857 O O . ILE A 1 115 ? 7.704 0.569 -5.356 1.00 96.94 115 ILE A O 1
ATOM 861 N N . VAL A 1 116 ? 8.631 -0.484 -7.104 1.00 95.06 116 VAL A N 1
ATOM 862 C CA . VAL A 1 116 ? 8.380 -1.841 -6.581 1.00 95.06 116 VAL A CA 1
ATOM 863 C C . VAL A 1 116 ? 9.005 -2.035 -5.200 1.00 95.06 116 VAL A C 1
ATOM 865 O O . VAL A 1 116 ? 8.347 -2.563 -4.310 1.00 95.06 116 VAL A O 1
ATOM 868 N N . TYR A 1 117 ? 10.235 -1.572 -4.983 1.00 92.31 117 TYR A N 1
ATOM 869 C CA . TYR A 1 117 ? 10.908 -1.704 -3.688 1.00 92.31 117 TYR A CA 1
ATOM 870 C C . TYR A 1 117 ? 10.314 -0.827 -2.588 1.00 92.31 117 TYR A C 1
ATOM 872 O O . TYR A 1 117 ? 10.361 -1.210 -1.425 1.00 92.31 117 TYR A O 1
ATOM 880 N N . SER A 1 118 ? 9.733 0.320 -2.941 1.00 93.94 118 SER A N 1
ATOM 881 C CA . SER A 1 118 ? 9.127 1.225 -1.956 1.00 93.94 118 SER A CA 1
ATOM 882 C C . SER A 1 118 ? 7.700 0.826 -1.563 1.00 93.94 118 SER A C 1
ATOM 884 O O . SER A 1 118 ? 7.199 1.307 -0.552 1.00 93.94 118 SER A O 1
ATOM 886 N N . ASN A 1 119 ? 7.033 -0.019 -2.357 1.00 96.69 119 ASN A N 1
ATOM 887 C CA . ASN A 1 119 ? 5.582 -0.240 -2.267 1.00 96.69 119 ASN A CA 1
ATOM 888 C C . ASN A 1 119 ? 5.154 -1.714 -2.304 1.00 96.69 119 ASN A C 1
ATOM 890 O O . ASN A 1 119 ? 3.959 -2.010 -2.212 1.00 96.69 119 ASN A O 1
ATOM 894 N N . GLY A 1 120 ? 6.098 -2.621 -2.550 1.00 94.94 120 GLY A N 1
ATOM 895 C CA . GLY A 1 120 ? 5.838 -4.031 -2.779 1.00 94.94 120 GLY A CA 1
ATOM 896 C C . GLY A 1 120 ? 5.561 -4.797 -1.491 1.00 94.94 120 GLY A C 1
ATOM 897 O O . GLY A 1 120 ? 6.187 -4.567 -0.461 1.00 94.94 120 GLY A O 1
ATOM 898 N N . TYR A 1 121 ? 4.649 -5.758 -1.582 1.00 95.00 121 TYR A N 1
ATOM 899 C CA . TYR A 1 121 ? 4.347 -6.704 -0.516 1.00 95.00 121 TYR A CA 1
ATOM 900 C C . TYR A 1 121 ? 4.903 -8.076 -0.874 1.00 95.00 121 TYR A C 1
ATOM 902 O O . TYR A 1 121 ? 4.711 -8.541 -2.002 1.00 95.00 121 TYR A O 1
ATOM 910 N N . SER A 1 122 ? 5.526 -8.758 0.083 1.00 91.94 122 SER A N 1
ATOM 911 C CA . SER A 1 122 ? 5.870 -10.168 -0.092 1.00 91.94 122 SER A CA 1
ATOM 912 C C . SER A 1 122 ? 4.593 -11.002 -0.221 1.00 91.94 122 SER A C 1
ATOM 914 O O . SER A 1 122 ? 3.656 -10.887 0.572 1.00 91.94 122 SER A O 1
ATOM 916 N N . ILE A 1 123 ? 4.528 -11.827 -1.262 1.00 89.69 123 ILE A N 1
ATOM 917 C CA . ILE A 1 123 ? 3.401 -12.702 -1.578 1.00 89.69 123 ILE A CA 1
ATOM 918 C C . ILE A 1 123 ? 3.905 -14.100 -1.953 1.00 89.69 123 ILE A C 1
ATOM 920 O O . ILE A 1 123 ? 5.081 -14.304 -2.237 1.00 89.69 123 ILE A O 1
ATOM 924 N N . LYS A 1 124 ? 2.979 -15.070 -2.020 1.00 83.06 124 LYS A N 1
ATOM 925 C CA . LYS A 1 124 ? 3.265 -16.472 -2.389 1.00 83.06 124 LYS A CA 1
ATOM 926 C C . LYS A 1 124 ? 4.378 -17.097 -1.531 1.00 83.06 124 LYS A C 1
ATOM 928 O O . LYS A 1 124 ? 5.329 -17.638 -2.084 1.00 83.06 124 LYS A O 1
ATOM 933 N N . ASP A 1 125 ? 4.230 -17.030 -0.210 1.00 83.06 125 ASP A N 1
ATOM 934 C CA . ASP A 1 125 ? 5.198 -17.592 0.745 1.00 83.06 125 ASP A CA 1
ATOM 935 C C . ASP A 1 125 ? 6.605 -16.987 0.563 1.00 83.06 125 ASP A C 1
ATOM 937 O O . ASP A 1 125 ? 7.604 -17.697 0.528 1.00 83.06 125 ASP A O 1
ATOM 941 N N . ASP A 1 126 ? 6.650 -15.661 0.383 1.00 78.69 126 ASP A N 1
ATOM 942 C CA . ASP A 1 126 ? 7.856 -14.848 0.162 1.00 78.69 126 ASP A CA 1
ATOM 943 C C . ASP A 1 126 ? 8.655 -15.178 -1.112 1.00 78.69 126 ASP A C 1
ATOM 945 O O . ASP A 1 126 ? 9.796 -14.755 -1.269 1.00 78.69 126 ASP A O 1
ATOM 949 N N . LEU A 1 127 ? 8.041 -15.881 -2.069 1.00 84.19 127 LEU A N 1
ATOM 950 C CA . LEU A 1 127 ? 8.651 -16.213 -3.365 1.00 84.19 127 LEU A CA 1
ATOM 951 C C . LEU A 1 127 ? 8.392 -15.157 -4.453 1.00 84.19 127 LEU A C 1
ATOM 953 O O . LEU A 1 127 ? 8.776 -15.334 -5.611 1.00 84.19 127 LEU A O 1
ATOM 957 N N . ALA A 1 128 ? 7.647 -14.099 -4.140 1.00 90.19 128 ALA A N 1
ATOM 958 C CA . ALA A 1 128 ? 7.344 -13.030 -5.081 1.00 90.19 128 ALA A CA 1
ATOM 959 C C . ALA A 1 128 ? 7.000 -11.721 -4.367 1.00 90.19 128 ALA A C 1
ATOM 961 O O . ALA A 1 128 ? 6.497 -11.721 -3.246 1.00 90.19 128 ALA A O 1
ATOM 962 N N . THR A 1 129 ? 7.166 -10.614 -5.082 1.00 93.44 129 THR A N 1
ATOM 963 C CA . THR A 1 129 ? 6.718 -9.283 -4.671 1.00 93.44 129 THR A CA 1
ATOM 964 C C . THR A 1 129 ? 5.490 -8.888 -5.481 1.00 93.44 129 THR A C 1
ATOM 966 O O . THR A 1 129 ? 5.515 -8.879 -6.713 1.00 93.44 129 THR A O 1
ATOM 969 N N . GLY A 1 130 ? 4.397 -8.568 -4.797 1.00 95.88 130 GLY A N 1
ATOM 970 C CA . GLY A 1 130 ? 3.195 -7.997 -5.391 1.00 95.88 130 GLY A CA 1
ATOM 971 C C . GLY A 1 130 ? 3.193 -6.480 -5.255 1.00 95.88 130 GLY A C 1
ATOM 972 O O . GLY A 1 130 ? 3.366 -5.963 -4.153 1.00 95.88 130 GLY A O 1
ATOM 973 N N . LEU A 1 131 ? 2.965 -5.774 -6.358 1.00 97.62 131 LEU A N 1
ATOM 974 C CA . LEU A 1 131 ? 2.693 -4.340 -6.364 1.00 97.62 131 LEU A CA 1
ATOM 975 C C . LEU A 1 131 ? 1.197 -4.110 -6.561 1.00 97.62 131 LEU A C 1
ATOM 977 O O . LEU A 1 131 ? 0.580 -4.766 -7.400 1.00 97.62 131 LEU A O 1
ATOM 981 N N . PHE A 1 132 ? 0.624 -3.172 -5.821 1.00 97.75 132 PHE A N 1
ATOM 982 C CA . PHE A 1 132 ? -0.811 -2.901 -5.780 1.00 97.75 132 PHE A CA 1
ATOM 983 C C . PHE A 1 132 ? -1.043 -1.391 -5.899 1.00 97.75 132 PHE A C 1
ATOM 985 O O . PHE A 1 132 ? -0.108 -0.612 -5.757 1.00 97.75 132 PHE A O 1
ATOM 992 N N . GLU A 1 133 ? -2.259 -0.948 -6.204 1.00 97.00 133 GLU A N 1
ATOM 993 C CA . GLU A 1 133 ? -2.529 0.486 -6.334 1.00 97.00 133 GLU A CA 1
ATOM 994 C C . GLU A 1 133 ? -2.934 1.093 -4.992 1.00 97.00 133 GLU A C 1
ATOM 996 O O . GLU A 1 133 ? -2.337 2.067 -4.537 1.00 97.00 133 GLU A O 1
ATOM 1001 N N . THR A 1 134 ? -3.955 0.520 -4.356 1.00 97.75 134 THR A N 1
ATOM 1002 C CA . THR A 1 134 ? -4.528 1.061 -3.119 1.00 97.75 134 THR A CA 1
ATOM 1003 C C . THR A 1 134 ? -3.720 0.620 -1.908 1.00 97.75 134 THR A C 1
ATOM 1005 O O . THR A 1 134 ? -3.385 1.447 -1.061 1.00 97.75 134 THR A O 1
ATOM 1008 N N . ALA A 1 135 ? -3.335 -0.658 -1.841 1.00 98.12 135 ALA A N 1
ATOM 1009 C CA . ALA A 1 135 ? -2.548 -1.183 -0.727 1.00 98.12 135 ALA A CA 1
ATOM 1010 C C . ALA A 1 135 ? -1.187 -0.481 -0.587 1.00 98.12 135 ALA A C 1
ATOM 1012 O O . ALA A 1 135 ? -0.679 -0.338 0.522 1.00 98.12 135 ALA A O 1
ATOM 1013 N N . SER A 1 136 ? -0.613 0.019 -1.682 1.00 97.94 136 SER A N 1
ATOM 1014 C CA . SER A 1 136 ? 0.643 0.781 -1.667 1.00 97.94 136 SER A CA 1
ATOM 1015 C C . SER A 1 136 ? 0.510 2.195 -1.082 1.00 97.94 136 SER A C 1
ATOM 1017 O O . SER A 1 136 ? 1.511 2.877 -0.902 1.00 97.94 136 SER A O 1
ATOM 1019 N N . ARG A 1 137 ? -0.708 2.640 -0.741 1.00 97.75 137 ARG A N 1
ATOM 1020 C CA . ARG A 1 137 ? -0.958 3.906 -0.030 1.00 97.75 137 ARG A CA 1
ATOM 1021 C C . ARG A 1 137 ? -1.170 3.723 1.478 1.00 97.75 137 ARG A C 1
ATOM 1023 O O . ARG A 1 137 ? -1.422 4.699 2.176 1.00 97.75 137 ARG A O 1
ATOM 1030 N N . ILE A 1 138 ? -1.118 2.490 1.987 1.00 98.06 138 ILE A N 1
ATOM 1031 C CA . ILE A 1 138 ? -1.253 2.199 3.420 1.00 98.06 138 ILE A CA 1
ATOM 1032 C C . ILE A 1 138 ? 0.092 2.461 4.094 1.00 98.06 138 ILE A C 1
ATOM 1034 O O . ILE A 1 138 ? 1.072 1.792 3.783 1.00 98.06 138 ILE A O 1
ATOM 1038 N N . ASN A 1 139 ? 0.130 3.413 5.025 1.00 96.62 139 ASN A N 1
ATOM 1039 C CA . ASN A 1 139 ? 1.369 3.856 5.657 1.00 96.62 139 ASN A CA 1
ATOM 1040 C C . ASN A 1 139 ? 1.858 2.925 6.777 1.00 96.62 139 ASN A C 1
ATOM 1042 O O . ASN A 1 139 ? 1.150 2.051 7.288 1.00 96.62 139 ASN A O 1
ATOM 1046 N N . HIS A 1 140 ? 3.102 3.165 7.189 1.00 95.25 140 HIS A N 1
ATOM 1047 C CA . HIS A 1 140 ? 3.742 2.467 8.294 1.00 95.25 140 HIS A CA 1
ATOM 1048 C C . HIS A 1 140 ? 3.275 2.956 9.679 1.00 95.25 140 HIS A C 1
ATOM 1050 O O . HIS A 1 140 ? 3.222 4.158 9.950 1.00 95.25 140 HIS A O 1
ATOM 1056 N N . SER A 1 141 ? 3.086 2.015 10.606 1.00 94.56 141 SER A N 1
ATOM 1057 C CA . SER A 1 141 ? 3.130 2.236 12.056 1.00 94.56 141 SER A CA 1
ATOM 1058 C C . SER A 1 141 ? 3.802 1.044 12.744 1.00 94.56 141 SER A C 1
ATOM 1060 O O . SER A 1 141 ? 3.501 -0.102 12.415 1.00 94.56 141 SER A O 1
ATOM 1062 N N . CYS A 1 142 ? 4.663 1.296 13.738 1.00 93.06 142 CYS A N 1
ATOM 1063 C CA . CYS A 1 142 ? 5.242 0.251 14.599 1.00 93.06 142 CYS A CA 1
ATOM 1064 C C . CYS A 1 142 ? 4.190 -0.411 15.507 1.00 93.06 142 CYS A C 1
ATOM 1066 O O . CYS A 1 142 ? 4.406 -1.503 16.022 1.00 93.06 142 CYS A O 1
ATOM 1068 N N . VAL A 1 143 ? 3.041 0.243 15.697 1.00 92.62 143 VAL A N 1
ATOM 1069 C CA . VAL A 1 143 ? 1.870 -0.282 16.411 1.00 92.62 143 VAL A CA 1
ATOM 1070 C C . VAL A 1 143 ? 0.664 -0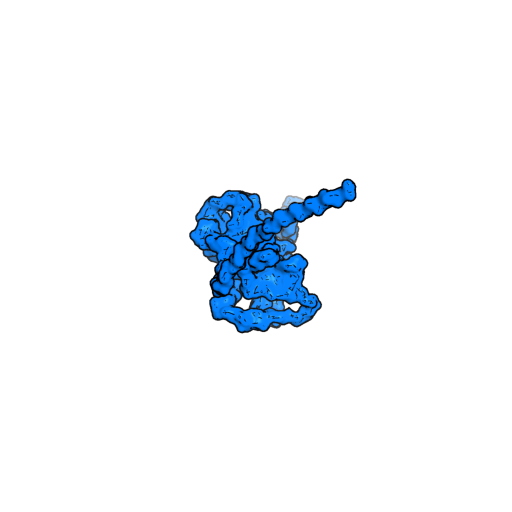.246 15.470 1.00 92.62 143 VAL A C 1
ATOM 1072 O O . VAL A 1 143 ? -0.228 0.588 15.623 1.00 92.62 143 VAL A O 1
ATOM 1075 N N . PRO A 1 144 ? 0.642 -1.089 14.421 1.00 96.12 144 PRO A N 1
ATOM 1076 C CA . PRO A 1 144 ? -0.384 -0.970 13.400 1.00 96.12 144 PRO A CA 1
ATOM 1077 C C . PRO A 1 144 ? -1.763 -1.347 13.936 1.00 96.12 144 PRO A C 1
ATOM 1079 O O . PRO A 1 144 ? -1.906 -2.085 14.915 1.00 96.12 144 PRO A O 1
ATOM 1082 N N . ASN A 1 145 ? -2.795 -0.890 13.240 1.00 97.56 145 ASN A N 1
ATOM 1083 C CA . ASN A 1 145 ? -4.183 -1.268 13.506 1.00 97.56 145 ASN A CA 1
ATOM 1084 C C . ASN A 1 145 ? -4.709 -2.300 12.497 1.00 97.56 145 ASN A C 1
ATOM 1086 O O . ASN A 1 145 ? -5.786 -2.856 12.706 1.00 97.56 145 ASN A O 1
ATOM 1090 N N . THR A 1 146 ? -3.934 -2.610 11.455 1.00 97.94 146 THR A N 1
ATOM 1091 C CA . THR A 1 146 ? -4.354 -3.453 10.331 1.00 97.94 146 THR A CA 1
ATOM 1092 C C . THR A 1 146 ? -3.389 -4.612 10.102 1.00 97.94 146 THR A C 1
ATOM 1094 O O . THR A 1 146 ? -2.180 -4.507 10.327 1.00 97.94 146 THR A O 1
ATOM 1097 N N . SER A 1 147 ? -3.943 -5.752 9.695 1.00 97.38 147 SER A N 1
ATOM 1098 C CA . SER A 1 147 ? -3.224 -6.945 9.242 1.00 97.38 147 SER A CA 1
ATOM 1099 C C . SER A 1 147 ? -3.554 -7.225 7.782 1.00 97.38 147 SER A C 1
ATOM 1101 O O . SER A 1 147 ? -4.602 -6.801 7.296 1.00 97.38 147 SER A O 1
ATOM 1103 N N . TYR A 1 148 ? -2.688 -7.974 7.100 1.00 97.31 148 TYR A N 1
ATOM 1104 C CA . TYR A 1 148 ? -2.943 -8.418 5.737 1.00 97.31 148 TYR A CA 1
ATOM 1105 C C . TYR A 1 148 ? -2.474 -9.848 5.487 1.00 97.31 148 TYR A C 1
ATOM 1107 O O . TYR A 1 148 ? -1.684 -10.408 6.246 1.00 97.31 148 TYR A O 1
ATOM 1115 N N . VAL A 1 149 ? -2.983 -10.441 4.408 1.00 96.50 149 VAL A N 1
ATOM 1116 C CA . VAL A 1 149 ? -2.544 -11.743 3.905 1.00 96.50 149 VAL A CA 1
ATOM 1117 C C . VAL A 1 149 ? -2.711 -11.809 2.393 1.00 96.50 149 VAL A C 1
ATOM 1119 O O . VAL A 1 149 ? -3.709 -11.339 1.841 1.00 96.50 149 VAL A O 1
ATOM 1122 N N . TRP A 1 150 ? -1.763 -12.445 1.711 1.00 96.50 150 TRP A N 1
ATOM 1123 C CA . TRP A 1 150 ? -1.949 -12.860 0.326 1.00 96.50 150 TRP A CA 1
ATOM 1124 C C . TRP A 1 150 ? -2.789 -14.140 0.257 1.00 96.50 150 TRP A C 1
ATOM 1126 O O . TRP A 1 150 ? -2.365 -15.204 0.707 1.00 96.50 150 TRP A O 1
ATOM 1136 N N . LYS A 1 151 ? -3.976 -14.074 -0.354 1.00 94.88 151 LYS A N 1
ATOM 1137 C CA . LYS A 1 151 ? -4.825 -15.248 -0.588 1.00 94.88 151 LYS A CA 1
ATOM 1138 C C . LYS A 1 151 ? -4.602 -15.802 -1.990 1.00 94.88 151 LYS A C 1
ATOM 1140 O O . LYS A 1 151 ? -5.272 -15.409 -2.945 1.00 94.88 151 LYS A O 1
ATOM 1145 N N . LYS A 1 152 ? -3.707 -16.790 -2.100 1.00 91.94 152 LYS A N 1
ATOM 1146 C CA . LYS A 1 152 ? -3.382 -17.477 -3.367 1.00 91.94 152 LYS A CA 1
ATOM 1147 C C . LYS A 1 152 ? -4.614 -18.033 -4.092 1.00 91.94 152 LYS A C 1
ATOM 1149 O O . LYS A 1 152 ? -4.653 -17.972 -5.314 1.00 91.94 152 LYS A O 1
ATOM 1154 N N . SER A 1 153 ? -5.616 -18.530 -3.361 1.00 92.50 153 SER A N 1
ATOM 1155 C CA . SER A 1 153 ? -6.842 -19.110 -3.935 1.00 92.50 153 SER A CA 1
ATOM 1156 C C . SER A 1 153 ? -7.679 -18.125 -4.752 1.00 92.50 153 SER A C 1
ATOM 1158 O O . SER A 1 153 ? -8.392 -18.551 -5.654 1.00 92.50 153 SER A O 1
ATOM 1160 N N . ILE A 1 154 ? -7.586 -16.826 -4.454 1.00 92.56 154 ILE A N 1
ATOM 1161 C CA . ILE A 1 154 ? -8.318 -15.762 -5.158 1.00 92.56 154 ILE A CA 1
ATOM 1162 C C . ILE A 1 154 ? -7.388 -14.758 -5.847 1.00 92.56 154 ILE A C 1
ATOM 1164 O O . ILE A 1 154 ? -7.871 -13.816 -6.463 1.00 92.56 154 ILE A O 1
ATOM 1168 N N . GLY A 1 155 ? -6.066 -14.938 -5.738 1.00 93.75 155 GLY A N 1
ATOM 1169 C CA . GLY A 1 155 ? -5.071 -14.060 -6.354 1.00 93.75 155 GLY A CA 1
ATOM 1170 C C . GLY A 1 155 ? -5.123 -12.613 -5.857 1.00 93.75 155 GLY A C 1
ATOM 1171 O O . GLY A 1 155 ? -4.918 -11.699 -6.654 1.00 93.75 155 GLY A O 1
ATOM 1172 N N . ARG A 1 156 ? -5.431 -12.394 -4.571 1.00 96.25 156 ARG A N 1
ATOM 1173 C CA . ARG A 1 156 ? -5.618 -11.053 -3.992 1.00 96.25 156 ARG A CA 1
ATOM 1174 C C . ARG A 1 156 ? -4.932 -10.902 -2.643 1.00 96.25 156 ARG A C 1
ATOM 1176 O O . ARG A 1 156 ? -4.874 -11.856 -1.862 1.00 96.25 156 ARG A O 1
ATOM 1183 N N . ILE A 1 157 ? -4.461 -9.692 -2.358 1.00 97.25 157 ILE A N 1
ATOM 1184 C CA . ILE A 1 157 ? -4.075 -9.285 -1.007 1.00 97.25 157 ILE A CA 1
ATOM 1185 C C . ILE A 1 157 ? -5.328 -8.821 -0.265 1.00 97.25 157 ILE A C 1
ATOM 1187 O O . ILE A 1 157 ? -6.173 -8.138 -0.841 1.00 97.25 157 ILE A O 1
ATOM 1191 N N . VAL A 1 158 ? -5.482 -9.231 0.990 1.00 98.06 158 VAL A N 1
ATOM 1192 C CA . VAL A 1 158 ? -6.648 -8.900 1.817 1.00 98.06 158 VAL A CA 1
ATOM 1193 C C . VAL A 1 158 ? -6.174 -8.240 3.098 1.00 98.06 158 VAL A C 1
ATOM 1195 O O . VAL A 1 158 ? -5.377 -8.846 3.811 1.00 98.06 158 VAL A O 1
ATOM 1198 N N . PHE A 1 159 ? -6.691 -7.051 3.400 1.00 98.44 159 PHE A N 1
ATOM 1199 C CA . PHE A 1 159 ? -6.430 -6.298 4.627 1.00 98.44 159 PHE A CA 1
ATOM 1200 C C . PHE A 1 159 ? -7.670 -6.272 5.518 1.00 98.44 159 PHE A C 1
ATOM 1202 O O . PHE A 1 159 ? -8.794 -6.128 5.030 1.00 98.44 159 PHE A O 1
ATOM 1209 N N . TRP A 1 160 ? -7.464 -6.369 6.829 1.00 98.44 160 TRP A N 1
ATOM 1210 C CA . TRP A 1 160 ? -8.517 -6.222 7.833 1.00 98.44 160 TRP A CA 1
ATOM 1211 C C . TRP A 1 160 ? -8.005 -5.491 9.074 1.00 98.44 160 TRP A C 1
ATOM 1213 O O . TRP A 1 160 ? -6.851 -5.664 9.481 1.00 98.44 160 TRP A O 1
ATOM 1223 N N . ASN A 1 161 ? -8.868 -4.688 9.697 1.00 98.31 161 ASN A N 1
ATOM 1224 C CA . ASN A 1 161 ? -8.541 -4.039 10.963 1.00 98.31 161 ASN A CA 1
ATOM 1225 C C . ASN A 1 161 ? -8.575 -5.050 12.118 1.00 98.31 161 ASN A C 1
ATOM 1227 O O . ASN A 1 161 ? -9.471 -5.887 12.215 1.00 98.31 161 ASN A O 1
ATOM 1231 N N . ARG A 1 162 ? -7.611 -4.955 13.034 1.00 96.50 162 ARG A N 1
ATOM 1232 C CA . ARG A 1 162 ? -7.556 -5.772 14.259 1.00 96.50 162 ARG A CA 1
ATOM 1233 C C . ARG A 1 162 ? -8.363 -5.175 15.407 1.00 96.50 162 ARG A C 1
ATOM 1235 O O . ARG A 1 162 ? -8.841 -5.906 16.269 1.00 96.50 162 ARG A O 1
ATOM 1242 N N . PHE A 1 163 ? -8.512 -3.856 15.408 1.00 95.62 163 PHE A N 1
ATOM 1243 C CA . PHE A 1 163 ? -9.212 -3.084 16.432 1.00 95.62 163 PHE A CA 1
ATOM 1244 C C . PHE A 1 163 ? -10.276 -2.210 15.779 1.00 95.62 163 PHE A C 1
ATOM 1246 O O . PHE A 1 163 ? -10.250 -2.025 14.563 1.00 95.62 163 PHE A O 1
ATOM 1253 N N . LYS A 1 164 ? -11.208 -1.670 16.573 1.00 97.88 164 LYS A N 1
ATOM 1254 C CA . LYS A 1 164 ? -12.173 -0.689 16.068 1.00 97.88 164 LYS A CA 1
ATOM 1255 C C . LYS A 1 164 ? -11.387 0.492 15.491 1.00 97.88 164 LYS A C 1
ATOM 1257 O O . LYS A 1 164 ? -10.484 0.969 16.168 1.00 97.88 164 LYS A O 1
ATOM 1262 N N . LEU A 1 165 ? -11.735 0.916 14.279 1.00 98.44 165 LEU A N 1
ATOM 1263 C CA . LEU A 1 165 ? -11.259 2.178 13.723 1.00 98.44 165 LEU A CA 1
ATOM 1264 C C . LEU A 1 165 ? -12.351 3.223 13.912 1.00 98.44 165 LEU A C 1
ATOM 1266 O O . LEU A 1 165 ? -13.520 2.937 13.650 1.00 98.44 165 LEU A O 1
ATOM 1270 N N . LEU A 1 166 ? -11.991 4.398 14.399 1.00 98.56 166 LEU A N 1
ATOM 1271 C CA . LEU A 1 166 ? -12.873 5.556 14.408 1.00 98.56 166 LEU A CA 1
ATOM 1272 C C . LEU A 1 166 ? -12.778 6.286 13.071 1.00 98.56 166 LEU A C 1
ATOM 1274 O O . LEU A 1 166 ? -11.745 6.235 12.399 1.00 98.56 166 LEU A O 1
ATOM 1278 N N . GLU A 1 167 ? -13.848 6.981 12.698 1.00 98.50 167 GLU A N 1
ATOM 1279 C CA . GLU A 1 167 ? -13.822 7.878 11.543 1.00 98.50 167 GLU A CA 1
ATOM 1280 C C . GLU A 1 167 ? -12.600 8.814 11.598 1.00 98.50 167 GLU A C 1
ATOM 1282 O O . GLU A 1 167 ? -12.310 9.450 12.613 1.00 98.50 167 GLU A O 1
ATOM 1287 N N . GLY A 1 168 ? -11.869 8.892 10.486 1.00 98.31 168 GLY A N 1
ATOM 1288 C CA . GLY A 1 168 ? -10.674 9.714 10.347 1.00 98.31 168 GLY A CA 1
ATOM 1289 C C . GLY A 1 168 ? -9.375 9.085 10.855 1.00 98.31 168 GLY A C 1
ATOM 1290 O O . GLY A 1 168 ? -8.325 9.693 10.651 1.00 98.31 168 GLY A O 1
ATOM 1291 N N . GLU A 1 169 ? -9.391 7.892 11.459 1.00 97.94 169 GLU A N 1
ATOM 1292 C CA . GLU A 1 169 ? -8.153 7.193 11.824 1.00 97.94 169 GLU A CA 1
ATOM 1293 C C . GLU A 1 169 ? -7.408 6.658 10.592 1.00 97.94 169 GLU A C 1
ATOM 1295 O O . GLU A 1 169 ? -8.008 6.125 9.655 1.00 97.94 169 GLU A O 1
ATOM 1300 N N . GLU A 1 170 ? -6.077 6.788 10.597 1.00 97.75 170 GLU A N 1
ATOM 1301 C CA . GLU A 1 170 ? -5.206 6.275 9.533 1.00 97.75 170 GLU A CA 1
ATOM 1302 C C . GLU A 1 170 ? -5.096 4.745 9.626 1.00 97.75 170 GLU A C 1
ATOM 1304 O O . GLU A 1 170 ? -4.794 4.186 10.682 1.00 97.75 170 GLU A O 1
ATOM 1309 N N . VAL A 1 171 ? -5.321 4.054 8.511 1.00 98.25 171 VAL A N 1
ATOM 1310 C CA . VAL A 1 171 ? -5.093 2.617 8.348 1.00 98.25 171 VAL A CA 1
ATOM 1311 C C . VAL A 1 171 ? -3.597 2.403 8.138 1.00 98.25 171 VAL A C 1
ATOM 1313 O O . VAL A 1 171 ? -3.033 2.879 7.152 1.00 98.25 171 VAL A O 1
ATOM 1316 N N . CYS A 1 172 ? -2.961 1.657 9.043 1.00 97.62 172 CYS A N 1
ATOM 1317 C CA . CYS A 1 172 ? -1.513 1.443 9.016 1.00 97.62 172 CYS A CA 1
ATOM 1318 C C . CYS A 1 172 ? -1.133 -0.033 9.157 1.00 97.62 172 CYS A C 1
ATOM 1320 O O . CYS A 1 172 ? -1.776 -0.789 9.898 1.00 97.62 172 CYS A O 1
ATOM 1322 N N . VAL A 1 173 ? -0.019 -0.410 8.527 1.00 96.75 173 VAL A N 1
ATOM 1323 C CA . VAL A 1 173 ? 0.649 -1.716 8.672 1.00 96.75 173 VAL A CA 1
ATOM 1324 C C . VAL A 1 173 ? 2.079 -1.557 9.191 1.00 96.75 173 VAL A C 1
ATOM 1326 O O . VAL A 1 173 ? 2.625 -0.459 9.208 1.00 96.75 173 VAL A O 1
ATOM 1329 N N . ASP A 1 174 ? 2.694 -2.650 9.641 1.00 93.94 174 ASP A N 1
ATOM 1330 C CA . ASP A 1 174 ? 4.128 -2.664 9.943 1.00 93.94 174 ASP A CA 1
ATOM 1331 C C . ASP A 1 174 ? 4.893 -3.035 8.667 1.00 93.94 174 ASP A C 1
ATOM 1333 O O . ASP A 1 174 ? 4.533 -3.987 7.976 1.00 93.94 174 ASP A O 1
ATOM 1337 N N . TYR A 1 175 ? 5.950 -2.282 8.365 1.00 92.81 175 TYR A N 1
ATOM 1338 C CA . TYR A 1 175 ? 6.831 -2.547 7.224 1.00 92.81 175 TYR A CA 1
ATOM 1339 C C . TYR A 1 175 ? 7.949 -3.538 7.597 1.00 92.81 175 TYR A C 1
ATOM 1341 O O . TYR A 1 175 ? 8.783 -3.862 6.761 1.00 92.81 175 TYR A O 1
ATOM 1349 N N . GLY A 1 176 ? 7.996 -4.017 8.846 1.00 83.56 176 GLY A N 1
ATOM 1350 C CA . GLY A 1 176 ? 8.929 -5.046 9.308 1.00 83.56 176 GLY A CA 1
ATOM 1351 C C . GLY A 1 176 ? 10.345 -4.529 9.570 1.00 83.56 176 GLY A C 1
ATOM 1352 O O . GLY A 1 176 ? 11.304 -5.303 9.580 1.00 83.56 176 GLY A O 1
ATOM 1353 N N . HIS A 1 177 ? 10.508 -3.220 9.771 1.00 78.12 177 HIS A N 1
ATOM 1354 C CA . HIS A 1 177 ? 11.813 -2.574 9.855 1.00 78.12 177 HIS A CA 1
ATOM 1355 C C . HIS A 1 177 ? 11.942 -1.672 11.079 1.00 78.12 177 HIS A C 1
ATOM 1357 O O . HIS A 1 177 ? 11.050 -0.895 11.408 1.00 78.12 177 HIS A O 1
ATOM 1363 N N . LYS A 1 178 ? 13.123 -1.705 11.707 1.00 83.06 178 LYS A N 1
ATOM 1364 C CA . LYS A 1 178 ? 13.505 -0.703 12.710 1.00 83.06 178 LYS A CA 1
ATOM 1365 C C . LYS A 1 178 ? 13.612 0.689 12.059 1.00 83.06 178 LYS A C 1
ATOM 1367 O O . LYS A 1 178 ? 13.928 0.764 10.869 1.00 83.06 178 LYS A O 1
ATOM 1372 N N . PRO A 1 179 ? 13.469 1.791 12.820 1.00 84.25 179 PRO A N 1
ATOM 1373 C CA . PRO A 1 179 ? 13.553 3.164 12.305 1.00 84.25 179 PRO A CA 1
ATOM 1374 C C . PRO A 1 179 ? 14.745 3.455 11.385 1.00 84.25 179 PRO A C 1
ATOM 1376 O O . PRO A 1 179 ? 14.588 4.075 10.336 1.00 84.25 179 PRO A O 1
ATOM 1379 N N . THR A 1 180 ? 15.932 2.949 11.720 1.00 85.12 180 THR A N 1
ATOM 1380 C CA . THR A 1 180 ? 17.143 3.122 10.899 1.00 85.12 180 THR A CA 1
ATOM 1381 C C . THR A 1 180 ? 17.016 2.488 9.512 1.00 85.12 180 THR A C 1
ATOM 1383 O O . THR A 1 180 ? 17.503 3.037 8.521 1.00 85.12 180 THR A O 1
ATOM 1386 N N . TRP A 1 181 ? 16.331 1.348 9.420 1.00 87.81 181 TRP A N 1
ATOM 1387 C CA . TRP A 1 181 ? 16.049 0.665 8.162 1.00 87.81 181 TRP A CA 1
ATOM 1388 C C . TRP A 1 181 ? 14.903 1.331 7.398 1.00 87.81 181 TRP A C 1
ATOM 1390 O O . TRP A 1 181 ? 14.992 1.416 6.176 1.00 87.81 181 TRP A O 1
ATOM 1400 N N . LEU A 1 182 ? 13.905 1.896 8.089 1.00 90.75 182 LEU A N 1
ATOM 1401 C CA . LEU A 1 182 ? 12.864 2.714 7.453 1.00 90.75 182 LEU A CA 1
ATOM 1402 C C . LEU A 1 182 ? 13.475 3.913 6.722 1.00 90.75 182 LEU A C 1
ATOM 1404 O O . LEU A 1 182 ? 13.241 4.091 5.529 1.00 90.75 182 LEU A O 1
ATOM 1408 N N . LYS A 1 183 ? 14.372 4.656 7.382 1.00 90.44 183 LYS A N 1
ATOM 1409 C CA . LYS A 1 183 ? 15.087 5.768 6.741 1.00 90.44 183 LYS A CA 1
ATOM 1410 C C . LYS A 1 183 ? 15.932 5.307 5.558 1.00 90.44 183 LYS A C 1
ATOM 1412 O O . LYS A 1 183 ? 15.994 5.977 4.531 1.00 90.44 183 LYS A O 1
ATOM 1417 N N . LYS A 1 184 ? 16.593 4.154 5.693 1.00 89.56 184 LYS A N 1
ATOM 1418 C CA . LYS A 1 184 ? 17.481 3.606 4.661 1.00 89.56 184 LYS A CA 1
ATOM 1419 C C . LYS A 1 184 ? 16.738 3.112 3.418 1.00 89.56 184 LYS A C 1
ATOM 1421 O O . LYS A 1 184 ? 17.292 3.277 2.334 1.00 89.56 184 LYS A O 1
ATOM 1426 N N . PHE A 1 185 ? 15.573 2.486 3.574 1.00 88.06 185 PHE A N 1
ATOM 1427 C CA . PHE A 1 185 ? 14.838 1.844 2.479 1.00 88.06 185 PHE A CA 1
ATOM 1428 C C . PHE A 1 185 ? 13.675 2.678 1.941 1.00 88.06 185 PHE A C 1
ATOM 1430 O O . PHE A 1 185 ? 13.37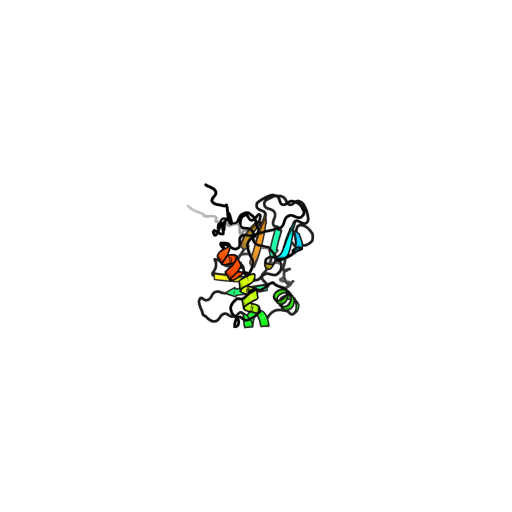3 2.566 0.762 1.00 88.06 185 PHE A O 1
ATOM 1437 N N . TYR A 1 186 ? 13.079 3.543 2.763 1.00 91.50 186 TYR A N 1
ATOM 1438 C CA . TYR A 1 186 ? 11.899 4.337 2.401 1.00 91.50 186 TYR A CA 1
ATOM 1439 C C . TYR A 1 186 ? 12.123 5.851 2.526 1.00 91.50 186 TYR A C 1
ATOM 1441 O O . TYR A 1 186 ? 11.254 6.638 2.167 1.00 91.50 186 TYR A O 1
ATOM 1449 N N . GLY A 1 187 ? 13.270 6.293 3.051 1.00 91.50 187 GLY A N 1
ATOM 1450 C CA . GLY A 1 187 ? 13.648 7.709 3.071 1.00 91.50 187 GLY A CA 1
ATOM 1451 C C . GLY A 1 187 ? 12.984 8.571 4.150 1.00 91.50 187 GLY A C 1
ATOM 1452 O O . GLY A 1 187 ? 13.329 9.751 4.264 1.00 91.50 187 GLY A O 1
ATOM 1453 N N . PHE A 1 188 ? 12.112 8.013 4.993 1.00 91.75 188 PHE A N 1
ATOM 1454 C CA . PHE A 1 188 ? 11.393 8.755 6.036 1.00 91.75 188 PHE A CA 1
ATOM 1455 C C . PHE A 1 188 ? 11.845 8.395 7.459 1.00 91.75 188 PHE A C 1
ATOM 1457 O O . PHE A 1 188 ? 12.373 7.311 7.707 1.00 91.75 188 PHE A O 1
ATOM 1464 N N . ASP A 1 189 ? 11.622 9.316 8.397 1.00 90.50 189 ASP A N 1
ATOM 1465 C CA . ASP A 1 189 ? 11.829 9.100 9.830 1.00 90.50 189 ASP A CA 1
ATOM 1466 C C . ASP A 1 189 ? 10.497 8.700 10.491 1.00 90.50 189 ASP A C 1
ATOM 1468 O O . ASP A 1 189 ? 9.479 9.374 10.327 1.00 90.50 189 ASP A O 1
ATOM 1472 N N . CYS A 1 190 ? 10.485 7.571 11.208 1.00 90.12 190 CYS A N 1
ATOM 1473 C CA . CYS A 1 190 ? 9.292 7.039 11.881 1.00 90.12 190 CYS A CA 1
ATOM 1474 C C . CYS A 1 190 ? 8.791 8.013 12.956 1.00 90.12 190 CYS A C 1
ATOM 1476 O O . CYS A 1 190 ? 9.480 8.244 13.945 1.00 90.12 190 CYS A O 1
ATOM 1478 N N . ALA A 1 191 ? 7.568 8.521 12.795 1.00 87.06 191 ALA A N 1
ATOM 1479 C CA . ALA A 1 191 ? 6.916 9.418 13.754 1.00 87.06 191 ALA A CA 1
ATOM 1480 C C . ALA A 1 191 ? 5.648 8.806 14.387 1.00 87.06 191 ALA A C 1
ATOM 1482 O O . ALA A 1 191 ? 4.793 9.528 14.886 1.00 87.06 191 ALA A O 1
ATOM 1483 N N . CYS A 1 192 ? 5.491 7.474 14.362 1.00 86.00 192 CYS A N 1
ATOM 1484 C CA . CYS A 1 192 ? 4.262 6.810 14.828 1.00 86.00 192 CYS A CA 1
ATOM 1485 C C . CYS A 1 192 ? 4.105 6.743 16.362 1.00 86.00 192 CYS A C 1
ATOM 1487 O O . CYS A 1 192 ? 3.096 6.247 16.849 1.00 86.00 192 CYS A O 1
ATOM 1489 N N . GLY A 1 193 ? 5.113 7.170 17.131 1.00 83.38 193 GLY A N 1
ATOM 1490 C CA . GLY A 1 193 ? 5.108 7.131 18.601 1.00 83.38 193 GLY A CA 1
ATOM 1491 C C . GLY A 1 193 ? 5.345 5.749 19.229 1.00 83.38 193 GLY A C 1
ATOM 1492 O O . GLY A 1 193 ? 5.664 5.676 20.409 1.00 83.38 193 GLY A O 1
ATOM 1493 N N . GLY A 1 194 ? 5.249 4.662 18.454 1.00 84.38 194 GLY A N 1
ATOM 1494 C CA . GLY A 1 194 ? 5.501 3.287 18.907 1.00 84.38 194 GLY A CA 1
ATOM 1495 C C . GLY A 1 194 ? 6.872 2.714 18.532 1.00 84.38 194 GLY A C 1
ATOM 1496 O O . GLY A 1 194 ? 7.097 1.522 18.728 1.00 84.38 194 GLY A O 1
ATOM 1497 N N . CYS A 1 195 ? 7.774 3.505 17.941 1.00 84.00 195 CYS A N 1
ATOM 1498 C CA . CYS A 1 195 ? 9.063 2.996 17.469 1.00 84.00 195 CYS A CA 1
ATOM 1499 C C . CYS A 1 195 ? 9.999 2.712 18.673 1.00 84.00 195 CYS A C 1
ATOM 1501 O O . CYS A 1 195 ? 10.238 3.593 19.494 1.00 84.00 195 CYS A O 1
ATOM 1503 N N . THR A 1 196 ? 10.545 1.494 18.795 1.00 70.12 196 THR A N 1
ATOM 1504 C CA . THR A 1 196 ? 11.306 1.056 19.990 1.00 70.12 196 THR A CA 1
ATOM 1505 C C . THR A 1 196 ? 12.835 1.161 19.880 1.00 70.12 196 THR A C 1
ATOM 1507 O O . THR A 1 196 ? 13.534 0.610 20.724 1.00 70.12 196 THR A O 1
ATOM 1510 N N . ASP A 1 197 ? 13.385 1.881 18.896 1.00 62.41 197 ASP A N 1
ATOM 1511 C CA . ASP A 1 197 ? 14.827 2.183 18.841 1.00 62.41 197 ASP A CA 1
ATOM 1512 C C . ASP A 1 197 ? 15.066 3.676 19.121 1.00 62.41 197 ASP A C 1
ATOM 1514 O O . ASP A 1 197 ? 15.117 4.503 18.209 1.00 62.41 197 ASP A O 1
ATOM 1518 N N . VAL A 1 198 ? 15.238 4.010 20.404 1.00 54.22 198 VAL A N 1
ATOM 1519 C CA . VAL A 1 198 ? 15.809 5.289 20.850 1.00 54.22 198 VAL A CA 1
ATOM 1520 C C . VAL A 1 198 ? 17.315 5.241 20.576 1.00 54.22 198 VAL A C 1
ATOM 1522 O O . VAL A 1 198 ? 18.110 4.831 21.419 1.00 54.22 198 VAL A O 1
ATOM 1525 N N . GLY A 1 199 ? 17.718 5.606 19.360 1.00 46.97 199 GLY A N 1
ATOM 1526 C CA . GLY A 1 199 ? 19.107 5.955 19.076 1.00 46.97 199 GLY A CA 1
ATOM 1527 C C . GLY A 1 199 ? 19.439 7.244 19.823 1.00 46.97 199 GLY A C 1
ATOM 1528 O O . GLY A 1 199 ? 18.859 8.284 19.540 1.00 46.97 199 GLY A O 1
ATOM 1529 N N . SER A 1 200 ? 20.314 7.144 20.817 1.00 46.84 200 SER A N 1
ATOM 1530 C CA . SER A 1 200 ? 20.803 8.226 21.669 1.00 46.84 200 SER A CA 1
ATOM 1531 C C . SER A 1 200 ? 21.126 9.518 20.908 1.00 46.84 200 SER A C 1
ATOM 1533 O O . SER A 1 200 ? 22.107 9.559 20.173 1.00 46.84 200 SER A O 1
ATOM 1535 N N . ASP A 1 201 ? 20.379 10.582 21.188 1.00 42.22 201 ASP A N 1
ATOM 1536 C CA . ASP A 1 201 ? 20.832 11.962 20.994 1.00 42.22 201 ASP A CA 1
ATOM 1537 C C . ASP A 1 201 ? 20.406 12.826 22.190 1.00 42.22 201 ASP A C 1
ATOM 1539 O O . ASP A 1 201 ? 19.835 13.908 22.077 1.00 42.22 201 ASP A O 1
ATOM 1543 N N . THR A 1 202 ? 20.732 12.361 23.398 1.00 39.41 202 THR A N 1
ATOM 1544 C CA . THR A 1 202 ? 20.838 13.251 24.559 1.00 39.41 202 THR A CA 1
ATOM 1545 C C . THR A 1 202 ? 22.185 13.968 24.486 1.00 39.41 202 THR A C 1
ATOM 1547 O O . THR A 1 202 ? 23.100 13.708 25.262 1.00 39.41 202 THR A O 1
ATOM 1550 N N . ARG A 1 203 ? 22.331 14.912 23.549 1.00 40.31 203 ARG A N 1
ATOM 1551 C CA . ARG A 1 203 ? 23.250 16.033 23.779 1.00 40.31 203 ARG A CA 1
ATOM 1552 C C . ARG A 1 203 ? 22.548 16.981 24.737 1.00 40.31 203 ARG A C 1
ATOM 1554 O O . ARG A 1 203 ? 21.928 17.961 24.338 1.00 40.31 203 ARG A O 1
ATOM 1561 N N . SER A 1 204 ? 22.617 16.646 26.021 1.00 38.22 204 SER A N 1
ATOM 1562 C CA . SER A 1 204 ? 22.361 17.588 27.099 1.00 38.22 204 SER A CA 1
ATOM 1563 C C . SER A 1 204 ? 23.405 18.699 27.012 1.00 38.22 204 SER A C 1
ATOM 1565 O O . SER A 1 204 ? 24.505 18.593 27.552 1.00 38.22 204 SER A O 1
ATOM 1567 N N . SER A 1 205 ? 23.063 19.765 26.298 1.00 41.91 205 SER A N 1
ATOM 1568 C CA . SER A 1 205 ? 23.714 21.063 26.419 1.00 41.91 205 SER A CA 1
ATOM 1569 C C . SER A 1 205 ? 23.324 21.658 27.771 1.00 41.91 205 SER A C 1
ATOM 1571 O O . SER A 1 205 ? 22.400 22.460 27.861 1.00 41.91 205 SER A O 1
ATOM 1573 N N . SER A 1 206 ? 24.000 21.245 28.838 1.00 39.22 206 SER A N 1
ATOM 1574 C CA . SER A 1 206 ? 24.013 21.987 30.097 1.00 39.22 206 SER A CA 1
ATOM 1575 C C . SER A 1 206 ? 25.413 22.548 30.304 1.00 39.22 206 SER A C 1
ATOM 1577 O O . SER A 1 206 ? 26.247 21.964 30.991 1.00 39.22 206 SER A O 1
ATOM 1579 N N . SER A 1 207 ? 25.673 23.691 29.674 1.00 42.06 207 SER A N 1
ATOM 1580 C CA . SER A 1 207 ? 26.671 24.641 30.155 1.00 42.06 207 SER A CA 1
ATOM 1581 C C . SER A 1 207 ? 26.148 25.223 31.471 1.00 42.06 207 SER A C 1
ATOM 1583 O O . SER A 1 207 ? 25.255 26.070 31.460 1.00 42.06 207 SER A O 1
ATOM 1585 N N . GLY A 1 208 ? 26.657 24.719 32.593 1.00 33.97 208 GLY A N 1
ATOM 1586 C CA . GLY A 1 208 ? 26.412 25.241 33.933 1.00 33.97 208 GLY A CA 1
ATOM 1587 C C . GLY A 1 208 ? 27.744 25.602 34.577 1.00 33.97 208 GLY A C 1
ATOM 1588 O O . GLY A 1 208 ? 28.578 24.732 34.791 1.00 33.97 208 GLY A O 1
ATOM 1589 N N . SER A 1 209 ? 27.919 26.897 34.803 1.00 36.91 209 SER A N 1
ATOM 1590 C CA . SER A 1 209 ? 28.990 27.606 35.505 1.00 36.91 209 SER A CA 1
ATOM 1591 C C . SER A 1 209 ? 29.565 26.903 36.743 1.00 36.91 209 SER A C 1
ATOM 1593 O O . SER A 1 209 ? 28.818 26.535 37.651 1.00 36.91 209 SER A O 1
ATOM 1595 N N . GLU A 1 210 ? 30.896 26.832 36.813 1.00 36.34 210 GLU A N 1
ATOM 1596 C CA . GLU A 1 210 ? 31.644 26.662 38.061 1.00 36.34 210 GLU A CA 1
ATOM 1597 C C . GLU A 1 210 ? 31.648 27.999 38.818 1.00 36.34 210 GLU A C 1
ATOM 1599 O O . GLU A 1 210 ? 32.202 28.984 38.339 1.00 36.34 210 GLU A O 1
ATOM 1604 N N . ASP A 1 211 ? 31.023 28.017 39.994 1.00 38.66 211 ASP A N 1
ATOM 1605 C CA . ASP A 1 211 ? 31.219 29.023 41.038 1.00 38.66 211 ASP A CA 1
ATOM 1606 C C . ASP A 1 211 ? 31.475 28.263 42.347 1.00 38.66 211 ASP A C 1
ATOM 1608 O O . ASP A 1 211 ? 30.532 27.739 42.951 1.00 38.66 211 ASP A O 1
ATOM 1612 N N . ARG A 1 212 ? 32.752 28.172 42.750 1.00 35.12 212 ARG A N 1
ATOM 1613 C CA . ARG A 1 212 ? 33.289 28.334 44.121 1.00 35.12 212 ARG A CA 1
ATOM 1614 C C . ARG A 1 212 ? 34.717 27.823 44.257 1.00 35.12 212 ARG A C 1
ATOM 1616 O O . ARG A 1 212 ? 34.963 26.648 43.917 1.00 35.12 212 ARG A O 1
#

InterPro domains:
  IPR001214 SET domain [PF00856] (48-176)
  IPR001214 SET domain [PS50280] (37-176)
  IPR001214 SET domain [SM00317] (37-184)
  IPR046341 SET domain superfamily [G3DSA:2.170.270.10] (36-198)
  IPR046341 SET domain superfamily [SSF82199] (38-193)
  IPR053185 SET domain-containing protein [PTHR47332] (34-200)

pLDDT: mean 83.59, std 19.76, range [33.97, 98.62]

Organism: NCBI:txid1763456

Sequence (212 aa):
MSEDFNGGINAQPPRTPSPPPSTLLSQPRLYPDTVGTLIEIRAVEGKGLGVFALVDIPPMTVLLCESPLIILQDTGTRIDPLDVSVAALSPVDHASLLSLSHYSRNPNETLARSIVYSNGYSIKDDLATGLFETASRINHSCVPNTSYVWKKSIGRIVFWNRFKLLEGEEVCVDYGHKPTWLKKFYGFDCACGGCTDVGSDTRSSSSGSEDR

Secondary structure (DSSP, 8-state):
-----------PPPPPPPPPP-------SBSS--BTTTEEEEEETTTEEEEEESS-B-TT-EEEEE--SEEEE--SSS--SHHHHHHTS-HHHHHHHHTS----S-TT--HHHHHHHHH-EEETTTTEEEE-SSGGGPEE-SS-SEEEEEETTTTEEEEEESSPBPTTPEEEE--S--HHHHHHHHS----SS-------------------

Radius of gyration: 25.72 Å; chains: 1; bounding box: 66×104×65 Å